Protein AF-A0AAV0BP85-F1 (afdb_monomer)

Secondary structure (DSSP, 8-state):
-HHHHHHHHHHHHHHHHHHH---HHHHHTTTT-TTSPPP-HHHHHHHHHHHHHHHHHHHHHHTS---TTHHHHHHHHHHHHHHHHHHHHHHHHHHHHHHHHHHHHHHHHHHHHHHHSPTTSHHHHHHHHHHHHHHHHHHHHHHHGGGTTSHHHHHHHHHHHHHHHHHHHHHHHHHHTTS---------------------------TTSSGGGSTTS--PPPP--------------------------

Organism: Phakopsora pachyrhizi (NCBI:txid170000)

Structure (mmCIF, N/CA/C/O backbone):
data_AF-A0AAV0BP85-F1
#
_entry.id   AF-A0AAV0BP85-F1
#
loop_
_atom_site.group_PDB
_atom_site.id
_atom_site.type_symbol
_atom_site.label_atom_id
_atom_site.label_alt_id
_atom_site.label_comp_id
_atom_site.label_asym_id
_atom_site.label_entity_id
_atom_site.label_seq_id
_atom_site.pdbx_PDB_ins_code
_atom_site.Cartn_x
_atom_site.Cartn_y
_atom_site.Cartn_z
_atom_site.occupancy
_atom_site.B_iso_or_equiv
_atom_site.auth_seq_id
_atom_site.auth_comp_id
_atom_site.auth_asym_id
_atom_site.auth_atom_id
_atom_site.pdbx_PDB_model_num
ATOM 1 N N . MET A 1 1 ? 25.002 -2.687 -41.152 1.00 59.78 1 MET A N 1
ATOM 2 C CA . MET A 1 1 ? 23.861 -1.737 -41.057 1.00 59.78 1 MET A CA 1
ATOM 3 C C . MET A 1 1 ? 22.600 -2.306 -40.390 1.00 59.78 1 MET A C 1
ATOM 5 O O . MET A 1 1 ? 22.025 -1.595 -39.577 1.00 59.78 1 MET A O 1
ATOM 9 N N . ARG A 1 2 ? 22.145 -3.54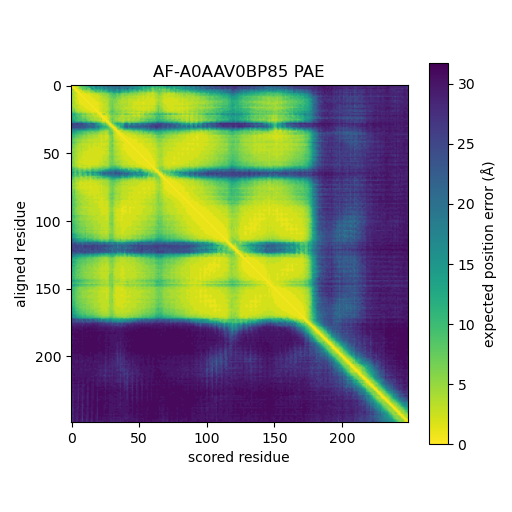2 -40.684 1.00 62.44 2 ARG A N 1
ATOM 10 C CA . ARG A 1 2 ? 20.908 -4.108 -40.086 1.00 62.44 2 ARG A CA 1
ATOM 11 C C . ARG A 1 2 ? 20.978 -4.296 -38.556 1.00 62.44 2 ARG A C 1
ATOM 13 O O . ARG A 1 2 ? 20.046 -3.881 -37.880 1.00 62.44 2 ARG A O 1
ATOM 20 N N . LEU A 1 3 ? 22.107 -4.782 -38.027 1.00 61.34 3 LEU A N 1
ATOM 21 C CA . LEU A 1 3 ? 22.351 -4.987 -36.582 1.00 61.34 3 LEU A CA 1
ATOM 22 C C . LEU A 1 3 ? 22.264 -3.696 -35.739 1.00 61.34 3 LEU A C 1
ATOM 24 O O . LEU A 1 3 ? 21.665 -3.682 -34.668 1.00 61.34 3 LEU A O 1
ATOM 28 N N . ARG A 1 4 ? 22.767 -2.568 -36.262 1.00 68.44 4 ARG A N 1
ATOM 29 C CA . ARG A 1 4 ? 22.680 -1.259 -35.584 1.00 68.44 4 ARG A CA 1
ATOM 30 C C . ARG A 1 4 ? 21.241 -0.735 -35.498 1.00 68.44 4 ARG A C 1
ATOM 32 O O . ARG A 1 4 ? 20.854 -0.165 -34.487 1.00 68.44 4 ARG A O 1
ATOM 39 N N . LYS A 1 5 ? 20.428 -0.970 -36.538 1.00 75.50 5 LYS A N 1
ATOM 40 C CA . LYS A 1 5 ? 19.006 -0.582 -36.552 1.00 75.50 5 LYS A CA 1
ATOM 41 C C . LYS A 1 5 ? 18.171 -1.425 -35.587 1.00 75.50 5 LYS A C 1
ATOM 43 O O . LYS A 1 5 ? 17.236 -0.902 -34.993 1.00 75.50 5 LYS A O 1
ATOM 48 N N . THR A 1 6 ? 18.480 -2.713 -35.437 1.00 82.75 6 THR A N 1
ATOM 49 C CA . THR A 1 6 ? 17.791 -3.584 -34.472 1.00 82.75 6 THR A CA 1
ATOM 50 C C . THR A 1 6 ? 18.171 -3.255 -33.032 1.00 82.75 6 THR A C 1
ATOM 52 O O . THR A 1 6 ? 17.291 -3.250 -32.180 1.00 82.75 6 THR A O 1
ATOM 55 N N . HIS A 1 7 ? 19.437 -2.914 -32.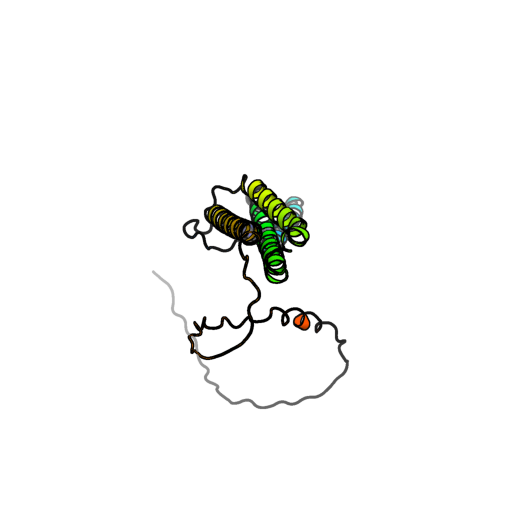772 1.00 83.56 7 HIS A N 1
ATOM 56 C CA . HIS A 1 7 ? 19.901 -2.496 -31.447 1.00 83.56 7 HIS A CA 1
ATOM 57 C C . HIS A 1 7 ? 19.222 -1.194 -30.988 1.00 83.56 7 HIS A C 1
ATOM 59 O O . HIS A 1 7 ? 18.538 -1.188 -29.970 1.00 83.56 7 HIS A O 1
ATOM 65 N N . LEU A 1 8 ? 19.277 -0.129 -31.799 1.00 84.38 8 LEU A N 1
ATOM 66 C CA . LEU A 1 8 ? 18.643 1.154 -31.463 1.00 84.38 8 LEU A CA 1
ATOM 67 C C . LEU A 1 8 ? 17.124 1.031 -31.241 1.00 84.38 8 LEU A C 1
ATOM 69 O O . LEU A 1 8 ? 16.576 1.653 -30.336 1.00 84.38 8 LEU A O 1
ATOM 73 N N . LYS A 1 9 ? 16.431 0.195 -32.028 1.00 88.50 9 LYS A N 1
ATOM 74 C CA . LYS A 1 9 ? 14.997 -0.078 -31.823 1.00 88.50 9 LYS A CA 1
ATOM 75 C C . LYS A 1 9 ? 14.701 -0.713 -30.464 1.00 88.50 9 LYS A C 1
ATOM 77 O O . LYS A 1 9 ? 13.678 -0.391 -29.870 1.00 88.50 9 LYS A O 1
ATOM 82 N N . ARG A 1 10 ? 15.565 -1.613 -29.987 1.00 89.06 10 ARG A N 1
ATOM 83 C CA . ARG A 1 10 ? 15.419 -2.227 -28.660 1.00 89.06 10 ARG A CA 1
ATOM 84 C C . ARG A 1 10 ? 15.655 -1.206 -27.550 1.00 89.06 10 ARG A C 1
ATOM 86 O O . ARG A 1 10 ? 14.824 -1.116 -26.658 1.00 89.06 10 ARG A O 1
ATOM 93 N N . VAL A 1 11 ? 16.697 -0.379 -27.667 1.00 88.31 11 VAL A N 1
ATOM 94 C CA . VAL A 1 11 ? 16.969 0.716 -26.715 1.00 88.31 11 VAL A CA 1
ATOM 95 C C . VAL A 1 11 ? 15.767 1.660 -26.603 1.00 88.31 11 VAL A C 1
ATOM 97 O O . VAL A 1 11 ? 15.287 1.920 -25.505 1.00 88.31 11 VAL A O 1
ATOM 100 N N . LEU A 1 12 ? 15.210 2.106 -27.735 1.00 90.19 12 LEU A N 1
ATOM 101 C CA . LEU A 1 12 ? 14.027 2.976 -27.746 1.00 90.19 12 LEU A CA 1
ATOM 102 C C . LEU A 1 12 ? 12.785 2.306 -27.142 1.00 90.19 12 LEU A C 1
ATOM 104 O O . LEU A 1 12 ? 11.985 2.976 -26.494 1.00 90.19 12 LEU A O 1
ATOM 108 N N . ARG A 1 13 ? 12.620 0.990 -27.328 1.00 92.44 13 ARG A N 1
ATOM 109 C CA . ARG A 1 13 ? 11.529 0.232 -26.702 1.00 92.44 13 ARG A CA 1
ATOM 110 C C . ARG A 1 13 ? 11.663 0.222 -25.181 1.00 92.44 13 ARG A C 1
ATOM 112 O O . ARG A 1 13 ? 10.689 0.531 -24.506 1.00 92.44 13 ARG A O 1
ATOM 119 N N . VAL A 1 14 ? 12.846 -0.109 -24.664 1.00 91.38 14 VAL A N 1
ATOM 120 C CA . VAL A 1 14 ? 13.126 -0.125 -23.219 1.00 91.38 14 VAL A CA 1
ATOM 121 C C . VAL A 1 14 ? 12.900 1.258 -22.615 1.00 91.38 14 VAL A C 1
ATOM 123 O O . VAL A 1 14 ? 12.228 1.379 -21.595 1.00 91.38 14 VAL A O 1
ATOM 126 N N . PHE A 1 15 ? 13.392 2.304 -23.281 1.00 90.31 15 PHE A N 1
ATOM 127 C CA . PHE A 1 15 ? 13.173 3.689 -22.871 1.00 90.31 15 PHE A CA 1
ATOM 128 C C . PHE A 1 15 ? 11.679 4.042 -22.810 1.00 90.31 15 PHE A C 1
ATOM 130 O O . PHE A 1 15 ? 11.218 4.603 -21.818 1.00 90.31 15 PHE A O 1
ATOM 137 N N . GLY A 1 16 ? 10.907 3.662 -23.835 1.00 89.75 16 GLY A N 1
ATOM 138 C CA . GLY A 1 16 ? 9.452 3.827 -23.849 1.00 89.75 16 GLY A CA 1
ATOM 139 C C . GLY A 1 16 ? 8.777 3.116 -22.675 1.00 89.75 16 GLY A C 1
ATOM 140 O O . GLY A 1 16 ? 8.076 3.751 -21.898 1.00 89.75 16 GLY A O 1
ATOM 141 N N . GLN A 1 17 ? 9.081 1.833 -22.467 1.00 90.62 17 GLN A N 1
ATOM 142 C CA . GLN A 1 17 ? 8.517 1.039 -21.368 1.00 90.62 17 GLN A CA 1
ATOM 143 C C . GLN A 1 17 ? 8.852 1.610 -19.982 1.00 90.62 17 GLN A C 1
ATOM 145 O O . GLN A 1 17 ? 8.020 1.572 -19.079 1.00 90.62 17 GLN A O 1
ATOM 150 N N . LEU A 1 18 ? 10.055 2.158 -19.798 1.00 90.50 18 LEU A N 1
ATOM 151 C CA . LEU A 1 18 ? 10.474 2.783 -18.543 1.00 90.50 18 LEU A CA 1
ATOM 152 C C . LEU A 1 18 ? 9.750 4.112 -18.268 1.00 90.50 18 LEU A C 1
ATOM 154 O O . LEU A 1 18 ? 9.522 4.475 -17.107 1.00 90.50 18 LEU A O 1
ATOM 158 N N . ASN A 1 19 ? 9.406 4.848 -19.324 1.00 86.81 19 ASN A N 1
ATOM 159 C CA . ASN A 1 19 ? 8.614 6.071 -19.233 1.00 86.81 19 ASN A CA 1
ATOM 160 C C . ASN A 1 19 ? 7.129 5.778 -19.010 1.00 86.81 19 ASN A C 1
ATOM 162 O O . ASN A 1 19 ? 6.500 6.480 -18.225 1.00 86.81 19 ASN A O 1
ATOM 166 N N . ASP A 1 20 ? 6.610 4.709 -19.614 1.00 87.69 20 ASP A N 1
ATOM 167 C CA . ASP A 1 20 ? 5.234 4.245 -19.416 1.00 87.69 20 ASP A CA 1
ATOM 168 C C . ASP A 1 20 ? 5.013 3.639 -18.019 1.00 87.69 20 ASP A C 1
ATOM 170 O O . ASP A 1 20 ? 3.882 3.585 -17.529 1.00 87.69 20 ASP A O 1
ATOM 174 N N . LEU A 1 21 ? 6.085 3.197 -17.345 1.00 87.25 21 LEU A N 1
ATOM 175 C CA . LEU A 1 21 ? 6.039 2.736 -15.959 1.00 87.25 21 LEU A CA 1
ATOM 176 C C . LEU A 1 21 ? 5.909 3.926 -14.990 1.00 87.25 21 LEU A C 1
ATOM 178 O O . LEU A 1 21 ? 6.843 4.299 -14.271 1.00 87.25 21 LEU A O 1
ATOM 182 N N . ASP A 1 22 ? 4.719 4.519 -14.969 1.00 81.88 22 ASP A N 1
ATOM 183 C CA . ASP A 1 22 ? 4.380 5.676 -14.146 1.00 81.88 22 ASP A CA 1
ATOM 184 C C . ASP A 1 22 ? 4.023 5.275 -12.704 1.00 81.88 22 ASP A C 1
ATOM 186 O O . ASP A 1 22 ? 2.881 5.375 -12.249 1.00 81.88 22 ASP A O 1
ATOM 190 N N . LEU A 1 23 ? 5.030 4.803 -11.963 1.00 85.38 23 LEU A N 1
ATOM 191 C CA . LEU A 1 23 ? 4.895 4.457 -10.540 1.00 85.38 23 LEU A CA 1
ATOM 192 C C . LEU A 1 23 ? 4.564 5.675 -9.679 1.00 85.38 23 LEU A C 1
ATOM 194 O O . LEU A 1 23 ? 3.897 5.549 -8.651 1.00 85.38 23 LEU A O 1
ATOM 198 N N . ARG A 1 24 ? 5.028 6.856 -10.103 1.00 83.06 24 ARG A N 1
ATOM 199 C CA . ARG A 1 24 ? 4.754 8.105 -9.398 1.00 83.06 24 ARG A CA 1
ATOM 200 C C . ARG A 1 24 ? 3.277 8.409 -9.420 1.00 83.06 24 ARG A C 1
ATOM 202 O O . ARG A 1 24 ? 2.768 8.760 -8.373 1.00 83.06 24 ARG A O 1
ATOM 209 N N . SER A 1 25 ? 2.556 8.150 -10.509 1.00 79.94 25 SER A N 1
ATOM 210 C CA . SER A 1 25 ? 1.099 8.312 -10.507 1.00 79.94 25 SER A CA 1
ATOM 211 C C . SER A 1 25 ? 0.383 7.513 -9.419 1.00 79.94 25 SER A C 1
ATOM 213 O O . SER A 1 25 ? -0.693 7.906 -9.004 1.00 79.94 25 SER A O 1
ATOM 215 N N . TRP A 1 26 ? 0.919 6.405 -8.907 1.00 78.38 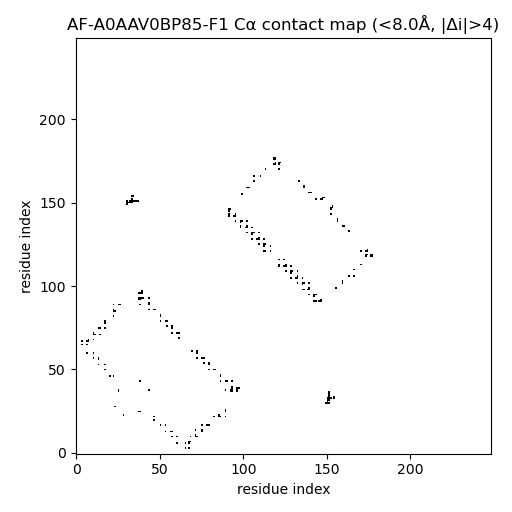26 TRP A N 1
ATOM 216 C CA . TRP A 1 26 ? 0.245 5.657 -7.834 1.00 78.38 26 TRP A CA 1
ATOM 217 C C . TRP A 1 26 ? 0.436 6.299 -6.453 1.00 78.38 26 TRP A C 1
ATOM 219 O O . TRP A 1 26 ? -0.412 6.153 -5.566 1.00 78.38 26 TRP A O 1
ATOM 229 N N . ILE A 1 27 ? 1.520 7.059 -6.304 1.00 81.31 27 ILE A N 1
ATOM 230 C CA . ILE A 1 27 ? 1.858 7.843 -5.115 1.00 81.31 27 ILE A CA 1
ATOM 231 C C . ILE A 1 27 ? 1.223 9.241 -5.211 1.00 81.31 27 ILE A C 1
ATOM 233 O O . ILE A 1 27 ? 0.552 9.672 -4.282 1.00 81.31 27 ILE A O 1
ATOM 237 N N . ASP A 1 28 ? 1.359 9.887 -6.367 1.00 74.62 28 ASP A N 1
ATOM 238 C CA . ASP A 1 28 ? 1.060 11.294 -6.634 1.00 74.62 28 ASP A CA 1
ATOM 239 C C . ASP A 1 28 ? -0.288 11.537 -7.326 1.00 74.62 28 ASP A C 1
ATOM 241 O O . ASP A 1 28 ? -0.634 12.708 -7.488 1.00 74.62 28 ASP A O 1
ATOM 245 N N . LYS A 1 29 ? -1.054 10.509 -7.760 1.00 57.94 29 LYS A N 1
ATOM 246 C CA . LYS A 1 29 ? -2.365 10.724 -8.419 1.00 57.94 29 LYS A CA 1
ATOM 247 C C . LYS A 1 29 ? -3.237 11.580 -7.526 1.00 57.94 29 LYS A C 1
ATOM 249 O O . LYS A 1 29 ? -3.807 11.085 -6.557 1.00 57.94 29 LYS A O 1
ATOM 254 N N . ASP A 1 30 ? -3.321 12.851 -7.894 1.00 51.19 30 ASP A N 1
ATOM 255 C CA . ASP A 1 30 ? -4.224 13.851 -7.369 1.00 51.19 30 ASP A CA 1
ATOM 256 C C . ASP A 1 30 ? -4.581 13.608 -5.901 1.00 51.19 30 ASP A C 1
ATOM 258 O O . ASP A 1 30 ? -5.714 13.255 -5.555 1.00 51.19 30 ASP A O 1
ATOM 262 N N . SER A 1 31 ? -3.625 13.913 -5.023 1.00 51.56 31 SER A N 1
ATOM 263 C CA . SER A 1 31 ? -3.793 14.154 -3.580 1.00 51.56 31 SER A CA 1
ATOM 264 C C . SER A 1 31 ? -4.926 15.145 -3.221 1.00 51.56 31 SER A C 1
ATOM 266 O O . SER A 1 31 ? -5.094 15.542 -2.073 1.00 51.56 31 SER A O 1
ATOM 268 N N . LYS A 1 32 ? -5.764 15.537 -4.181 1.00 53.66 32 LYS A N 1
ATOM 269 C CA . LYS A 1 32 ? -6.994 16.300 -4.005 1.00 53.66 32 LYS A CA 1
ATOM 270 C C . LYS A 1 32 ? -8.140 15.468 -3.435 1.00 53.66 32 LYS A C 1
ATOM 272 O O . LYS A 1 32 ? -9.072 16.055 -2.896 1.00 53.66 32 LYS A O 1
ATOM 277 N N . THR A 1 33 ? -8.112 14.134 -3.537 1.00 72.00 33 THR A N 1
ATOM 278 C CA . THR A 1 33 ? -9.210 13.303 -3.015 1.00 72.00 33 THR A CA 1
ATOM 279 C C . THR A 1 33 ? -8.715 12.235 -2.044 1.00 72.00 33 THR A C 1
ATOM 281 O O . THR A 1 33 ? -8.030 11.280 -2.398 1.00 72.00 33 THR A O 1
ATOM 284 N N . GLN A 1 34 ? -9.121 12.380 -0.783 1.00 83.81 34 GLN A N 1
ATOM 285 C CA . GLN A 1 34 ? -8.801 11.463 0.318 1.00 83.81 34 GLN A CA 1
ATOM 286 C C . GLN A 1 34 ? -9.338 10.025 0.129 1.00 83.81 34 GLN A C 1
ATOM 288 O O . GLN A 1 34 ? -9.001 9.138 0.906 1.00 83.81 34 GLN A O 1
ATOM 293 N N . HIS A 1 35 ? -10.181 9.797 -0.885 1.00 82.81 35 HIS A N 1
ATOM 294 C CA . HIS A 1 35 ? -10.863 8.526 -1.159 1.00 82.81 35 HIS A CA 1
ATOM 295 C C . HIS A 1 35 ? -10.279 7.749 -2.345 1.00 82.81 35 HIS A C 1
ATOM 297 O O . HIS A 1 35 ? -10.800 6.689 -2.690 1.00 82.81 35 HIS A O 1
ATOM 303 N N . SER A 1 36 ? -9.225 8.259 -2.984 1.00 85.00 36 SER A N 1
ATOM 304 C CA . SER A 1 36 ? -8.537 7.520 -4.042 1.00 85.00 36 SER A CA 1
ATOM 305 C C . SER A 1 36 ? -7.982 6.191 -3.514 1.00 85.00 36 SER A C 1
ATOM 307 O O . SER A 1 36 ? -7.519 6.136 -2.369 1.00 85.00 36 SER A O 1
ATOM 309 N N . PRO A 1 37 ? -8.001 5.119 -4.327 1.00 86.88 37 PRO A N 1
ATOM 310 C CA . PRO A 1 37 ? -7.510 3.819 -3.899 1.00 86.88 37 PRO A CA 1
ATOM 311 C C . PRO A 1 37 ? -6.012 3.873 -3.577 1.00 86.88 37 PRO A C 1
ATOM 313 O O . PRO A 1 37 ? -5.239 4.606 -4.206 1.00 86.88 37 PRO A O 1
ATOM 316 N N . LEU A 1 38 ? -5.612 3.082 -2.583 1.00 90.25 38 LEU A N 1
ATOM 317 C CA . LEU A 1 38 ? -4.210 2.825 -2.277 1.00 90.25 38 LEU A CA 1
ATOM 318 C C . LEU A 1 38 ? -3.664 1.738 -3.218 1.00 90.25 38 LEU A C 1
ATOM 320 O O . LEU A 1 38 ? -4.432 0.885 -3.675 1.00 90.25 38 LEU A O 1
ATOM 324 N N . PRO A 1 39 ? -2.360 1.762 -3.532 1.00 91.19 39 PRO A N 1
ATOM 325 C CA . PRO A 1 39 ? -1.732 0.696 -4.302 1.00 91.19 39 PRO A CA 1
ATOM 326 C C . PRO A 1 39 ? -1.803 -0.639 -3.551 1.00 91.19 39 PRO A C 1
ATOM 328 O O . PRO A 1 39 ? -1.795 -0.675 -2.324 1.00 91.19 39 PRO A O 1
ATOM 331 N N . THR A 1 40 ? -1.850 -1.735 -4.305 1.00 91.44 40 THR A N 1
ATOM 332 C CA . THR A 1 40 ? -1.978 -3.106 -3.783 1.00 91.44 40 THR A CA 1
ATOM 333 C C . THR A 1 40 ? -0.694 -3.918 -3.956 1.00 91.44 40 THR A C 1
ATOM 335 O O . THR A 1 40 ? 0.200 -3.551 -4.721 1.00 91.44 40 THR A O 1
ATOM 338 N N . GLN A 1 41 ? -0.624 -5.098 -3.339 1.00 93.88 41 GLN A N 1
ATOM 339 C CA . GLN A 1 41 ? 0.501 -6.015 -3.536 1.00 93.88 41 GLN A CA 1
ATOM 340 C C . GLN A 1 41 ? 0.683 -6.438 -5.000 1.00 93.88 41 GLN A C 1
ATOM 342 O O . GLN A 1 41 ? 1.810 -6.552 -5.479 1.00 93.88 41 GLN A O 1
ATOM 347 N N . SER A 1 42 ? -0.409 -6.594 -5.757 1.00 92.44 42 SER A N 1
ATOM 348 C CA . SER A 1 42 ? -0.327 -6.878 -7.195 1.00 92.44 42 SER A CA 1
ATOM 349 C C . SER A 1 42 ? 0.342 -5.734 -7.963 1.00 92.44 42 SER A C 1
ATOM 351 O O . SER A 1 42 ? 1.182 -5.981 -8.829 1.00 92.44 42 SER A O 1
ATOM 353 N N . ASN A 1 43 ? 0.029 -4.484 -7.605 1.00 90.00 43 ASN A N 1
ATOM 354 C CA . ASN A 1 43 ? 0.671 -3.303 -8.176 1.00 90.00 43 ASN A CA 1
ATOM 355 C C . ASN A 1 43 ? 2.194 -3.342 -7.957 1.00 90.00 43 ASN A C 1
ATOM 357 O O . ASN A 1 43 ? 2.956 -3.182 -8.911 1.00 90.00 43 ASN A O 1
ATOM 361 N N . LEU A 1 44 ? 2.632 -3.618 -6.725 1.00 94.19 44 LEU A N 1
ATOM 362 C CA . LEU A 1 44 ? 4.049 -3.702 -6.366 1.00 94.19 44 LEU A CA 1
ATOM 363 C C . LEU A 1 44 ? 4.779 -4.843 -7.088 1.00 94.19 44 LEU A C 1
ATOM 365 O O . LEU A 1 44 ? 5.849 -4.622 -7.654 1.00 94.19 44 LEU A O 1
ATOM 369 N N . VAL A 1 45 ? 4.199 -6.046 -7.108 1.00 94.81 45 VAL A N 1
ATOM 370 C CA . VAL A 1 45 ? 4.790 -7.218 -7.776 1.00 94.81 45 VAL A CA 1
ATOM 371 C C . VAL A 1 45 ? 4.972 -6.962 -9.272 1.00 94.81 45 VAL A C 1
ATOM 373 O O . VAL A 1 45 ? 6.050 -7.215 -9.810 1.00 94.81 45 VAL A O 1
ATOM 376 N N . ASN A 1 46 ? 3.959 -6.396 -9.934 1.00 92.31 46 ASN A N 1
ATOM 377 C CA . ASN A 1 46 ? 4.037 -6.062 -11.356 1.00 92.31 46 ASN A CA 1
ATOM 378 C C . ASN A 1 46 ? 5.131 -5.019 -11.635 1.00 92.31 46 ASN A C 1
ATOM 380 O O . ASN A 1 46 ? 5.887 -5.163 -12.599 1.00 92.31 46 ASN A O 1
ATOM 384 N N . ALA A 1 47 ? 5.253 -3.997 -10.781 1.00 92.88 47 ALA A N 1
ATOM 385 C CA . ALA A 1 47 ? 6.295 -2.980 -10.899 1.00 92.88 47 ALA A CA 1
ATOM 386 C C . ALA A 1 47 ? 7.703 -3.579 -10.750 1.00 92.88 47 ALA A C 1
ATOM 388 O O . ALA A 1 47 ? 8.568 -3.326 -11.587 1.00 92.88 47 ALA A O 1
ATOM 389 N N . ILE A 1 48 ? 7.923 -4.413 -9.727 1.00 95.12 48 ILE A N 1
ATOM 390 C CA . ILE A 1 48 ? 9.211 -5.082 -9.490 1.00 95.12 48 ILE A CA 1
ATOM 391 C C . ILE A 1 48 ? 9.570 -5.996 -10.663 1.00 95.12 48 ILE A C 1
ATOM 393 O O . ILE A 1 48 ? 10.685 -5.909 -11.173 1.00 95.12 48 ILE A O 1
ATOM 397 N N . SER A 1 49 ? 8.630 -6.830 -11.120 1.00 94.50 49 SER A N 1
ATOM 398 C CA . SER A 1 49 ? 8.859 -7.731 -12.255 1.00 94.50 49 SER A CA 1
ATOM 399 C C . SER A 1 49 ? 9.258 -6.951 -13.503 1.00 94.50 49 SER A C 1
ATOM 401 O O . SER A 1 49 ? 10.266 -7.267 -14.127 1.00 94.50 49 SER A O 1
ATOM 403 N N . THR A 1 50 ? 8.519 -5.886 -13.821 1.00 94.00 50 THR A N 1
ATOM 404 C CA . THR A 1 50 ? 8.798 -5.051 -14.996 1.00 94.00 50 THR A CA 1
ATOM 405 C C . THR A 1 50 ? 10.180 -4.404 -14.901 1.00 94.00 50 THR A C 1
ATOM 407 O O . THR A 1 50 ? 10.926 -4.398 -15.875 1.00 94.00 50 THR A O 1
ATOM 410 N N . LEU A 1 51 ? 10.569 -3.890 -13.730 1.00 94.75 51 LEU A N 1
ATOM 411 C CA . LEU A 1 51 ? 11.895 -3.294 -13.546 1.00 94.75 51 LEU A CA 1
ATOM 412 C C . LEU A 1 51 ? 13.028 -4.317 -13.660 1.00 94.75 51 LEU A C 1
ATOM 414 O O . LEU A 1 51 ? 14.075 -3.989 -14.215 1.00 94.75 51 LEU A O 1
ATOM 418 N N . GLU A 1 52 ? 12.847 -5.539 -13.160 1.00 95.25 52 GLU A N 1
ATOM 419 C CA . GLU A 1 52 ? 13.848 -6.598 -13.325 1.00 95.25 52 GLU A CA 1
ATOM 420 C C . GLU A 1 52 ? 13.932 -7.091 -14.776 1.00 95.25 52 GLU A C 1
ATOM 422 O O . GLU A 1 52 ? 15.033 -7.341 -15.269 1.00 95.25 52 GLU A O 1
ATOM 427 N N . ASP A 1 53 ? 12.812 -7.147 -15.500 1.00 94.50 53 ASP A N 1
ATOM 428 C CA . ASP A 1 53 ? 12.796 -7.428 -16.940 1.00 94.50 53 ASP A CA 1
ATOM 429 C C . ASP A 1 53 ? 13.566 -6.362 -17.728 1.00 94.50 53 ASP A C 1
ATOM 431 O O . ASP A 1 53 ? 14.456 -6.694 -18.514 1.00 94.50 53 ASP A O 1
ATOM 435 N N . LEU A 1 54 ? 13.299 -5.081 -17.458 1.00 93.94 54 LEU A N 1
ATOM 436 C CA . LEU A 1 54 ? 14.000 -3.965 -18.098 1.00 93.94 54 LEU A CA 1
ATOM 437 C C . LEU A 1 54 ? 15.487 -3.932 -17.725 1.00 93.94 54 LEU A C 1
ATOM 439 O O . LEU A 1 54 ? 16.322 -3.648 -18.580 1.00 93.94 54 LEU A O 1
ATOM 443 N N . LYS A 1 55 ? 15.846 -4.266 -16.479 1.00 94.56 55 LYS A N 1
ATOM 444 C CA . LYS A 1 55 ? 17.248 -4.369 -16.043 1.00 94.56 55 LYS A CA 1
ATOM 445 C C . LYS A 1 55 ? 17.992 -5.449 -16.821 1.00 94.56 55 LYS A C 1
ATOM 447 O O . LYS A 1 55 ? 19.114 -5.214 -17.262 1.00 94.56 55 LYS A O 1
ATOM 452 N N . ARG A 1 56 ? 17.381 -6.630 -16.978 1.00 93.69 56 ARG A N 1
ATOM 453 C CA . ARG A 1 56 ? 17.957 -7.724 -17.772 1.00 93.69 56 ARG A CA 1
ATOM 454 C C . ARG A 1 56 ? 18.153 -7.291 -19.217 1.00 93.69 56 ARG A C 1
ATOM 456 O O . ARG A 1 56 ? 19.239 -7.471 -19.752 1.00 93.69 56 ARG A O 1
ATOM 463 N N . GLU A 1 57 ? 17.152 -6.641 -19.807 1.00 91.38 57 GLU A N 1
ATOM 464 C CA . GLU A 1 57 ? 17.285 -6.149 -21.174 1.00 91.38 57 GLU A CA 1
ATOM 465 C C . GLU A 1 57 ? 18.367 -5.061 -21.314 1.00 91.38 57 GLU A C 1
ATOM 467 O O . GLU A 1 57 ? 19.095 -5.057 -22.304 1.00 91.38 57 GLU A O 1
ATOM 472 N N . LEU A 1 58 ? 18.521 -4.167 -20.332 1.00 91.12 58 LEU A N 1
ATOM 473 C CA . LEU A 1 58 ? 19.587 -3.159 -20.338 1.00 91.12 58 LEU A CA 1
ATOM 474 C C . LEU A 1 58 ? 20.983 -3.761 -20.192 1.00 91.12 58 LEU A C 1
ATOM 476 O O . LEU A 1 58 ? 21.899 -3.273 -20.849 1.00 91.12 58 LEU A O 1
ATOM 480 N N . ASN A 1 59 ? 21.149 -4.813 -19.386 1.00 90.75 59 ASN A N 1
ATOM 481 C CA . ASN A 1 59 ? 22.409 -5.558 -19.314 1.00 90.75 59 ASN A CA 1
ATOM 482 C C . ASN A 1 59 ? 22.756 -6.165 -20.681 1.00 90.75 59 ASN A C 1
ATOM 484 O O . ASN A 1 59 ? 23.833 -5.901 -21.208 1.00 90.75 59 ASN A O 1
ATOM 488 N N . ASP A 1 60 ? 21.807 -6.869 -21.309 1.00 89.31 60 ASP A N 1
ATOM 489 C CA . ASP A 1 60 ? 22.001 -7.472 -22.636 1.00 89.31 60 ASP A CA 1
ATOM 490 C C . ASP A 1 60 ? 22.351 -6.431 -23.716 1.00 89.31 60 ASP A C 1
ATOM 492 O O . ASP A 1 60 ? 23.047 -6.730 -24.689 1.00 89.31 60 ASP A O 1
ATOM 496 N N . LEU A 1 61 ? 21.817 -5.211 -23.592 1.00 86.12 61 LEU A N 1
ATOM 497 C CA . LEU A 1 61 ? 22.117 -4.102 -24.498 1.00 86.12 61 LEU A CA 1
ATOM 498 C C . LEU A 1 61 ? 23.486 -3.475 -24.195 1.00 86.12 61 LEU A C 1
ATOM 500 O O . LEU A 1 61 ? 24.204 -3.143 -25.137 1.00 86.12 61 LEU A O 1
ATOM 504 N N . GLY A 1 62 ? 23.856 -3.342 -22.920 1.00 81.69 62 GLY A N 1
ATOM 505 C CA . GLY A 1 62 ? 25.140 -2.791 -22.480 1.00 81.69 62 GLY A CA 1
ATOM 506 C C . GLY A 1 62 ? 26.340 -3.678 -22.817 1.00 81.69 62 GLY A C 1
ATOM 507 O O . GLY A 1 62 ? 27.398 -3.156 -23.151 1.00 81.69 62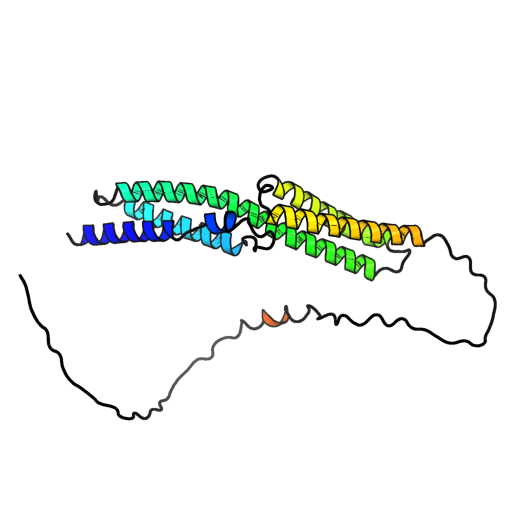 GLY A O 1
ATOM 508 N N . ASP A 1 63 ? 26.154 -4.999 -22.824 1.00 79.50 63 ASP A N 1
ATOM 509 C CA . ASP A 1 63 ? 27.192 -5.976 -23.190 1.00 79.50 63 ASP A CA 1
ATOM 510 C C . ASP A 1 63 ? 27.437 -6.058 -24.710 1.00 79.50 63 ASP A C 1
ATOM 512 O O . ASP A 1 63 ? 28.325 -6.775 -25.178 1.00 79.50 63 ASP A O 1
ATOM 516 N N . SER A 1 64 ? 26.649 -5.339 -25.517 1.00 72.00 64 SER A N 1
ATOM 517 C CA . SER A 1 64 ? 26.815 -5.319 -26.968 1.00 72.00 64 SER A CA 1
ATOM 518 C C . SER A 1 64 ? 27.748 -4.190 -27.418 1.00 72.00 64 SER A C 1
ATOM 520 O O . SER A 1 64 ? 27.598 -3.041 -27.023 1.00 72.00 64 SER A O 1
ATOM 522 N N . ASP A 1 65 ? 28.694 -4.514 -28.306 1.00 63.84 65 ASP A N 1
ATOM 523 C CA . ASP A 1 65 ? 29.807 -3.659 -28.766 1.00 63.84 65 ASP A CA 1
ATOM 524 C C . ASP A 1 65 ? 29.367 -2.499 -29.703 1.00 63.84 65 ASP A C 1
ATOM 526 O O . ASP A 1 65 ? 29.974 -2.201 -30.736 1.00 63.84 65 ASP A O 1
ATOM 530 N N . HIS A 1 66 ? 28.193 -1.911 -29.463 1.00 67.19 66 HIS A N 1
ATOM 531 C CA . HIS A 1 66 ? 27.522 -0.973 -30.361 1.00 67.19 66 HIS A CA 1
ATOM 532 C C . HIS A 1 6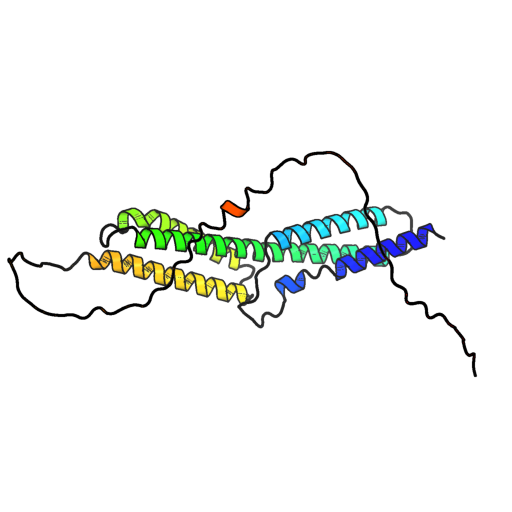6 ? 27.455 0.425 -29.743 1.00 67.19 66 HIS A C 1
ATOM 534 O O . HIS A 1 66 ? 26.634 0.705 -28.884 1.00 67.19 66 HIS A O 1
ATOM 540 N N . SER A 1 67 ? 28.250 1.359 -30.273 1.00 66.69 67 SER A N 1
ATOM 541 C CA . SER A 1 67 ? 28.285 2.756 -29.804 1.00 66.69 67 SER A CA 1
ATOM 542 C C . SER A 1 67 ? 26.993 3.557 -30.037 1.00 66.69 67 SER A C 1
ATOM 544 O O . SER A 1 67 ? 26.841 4.660 -29.516 1.00 66.69 67 SER A O 1
ATOM 546 N N . ALA A 1 68 ? 26.055 3.039 -30.835 1.00 70.38 68 ALA A N 1
ATOM 547 C CA . ALA A 1 68 ? 24.811 3.729 -31.156 1.00 70.38 68 ALA A CA 1
ATOM 548 C C . ALA A 1 68 ? 23.780 3.542 -30.034 1.00 70.38 68 ALA A C 1
ATOM 550 O O . ALA A 1 68 ? 23.218 2.460 -29.903 1.00 70.38 68 ALA A O 1
ATOM 551 N N . GLY A 1 69 ? 23.477 4.616 -29.299 1.00 75.56 69 GLY A N 1
ATOM 552 C CA . GLY A 1 69 ? 22.462 4.608 -28.238 1.00 75.56 69 GLY A CA 1
ATOM 553 C C . GLY A 1 69 ? 23.014 4.480 -26.817 1.00 75.56 69 GLY A C 1
ATOM 554 O O . GLY A 1 69 ? 22.221 4.322 -25.898 1.00 75.56 69 GLY A O 1
ATOM 555 N N . MET A 1 70 ? 24.332 4.593 -26.617 1.00 82.81 70 MET A N 1
ATOM 556 C CA . MET A 1 70 ? 24.950 4.525 -25.282 1.00 82.81 70 MET A CA 1
ATOM 557 C C . MET A 1 70 ? 24.447 5.611 -24.320 1.00 82.81 70 MET A C 1
ATOM 559 O O . MET A 1 70 ? 24.258 5.334 -23.141 1.00 82.81 70 MET A O 1
ATOM 563 N N . GLU A 1 71 ? 24.176 6.820 -24.819 1.00 86.06 71 GLU A N 1
ATOM 564 C CA . GLU A 1 71 ? 23.575 7.904 -24.028 1.00 86.06 71 GLU A CA 1
ATOM 565 C C . GLU A 1 71 ? 22.164 7.529 -23.548 1.00 86.06 71 GLU A C 1
ATOM 567 O O . GLU A 1 71 ? 21.884 7.578 -22.355 1.00 86.06 71 GLU A O 1
ATOM 572 N N . LEU A 1 72 ? 21.318 7.009 -24.445 1.00 87.56 72 LEU A N 1
ATOM 573 C CA . LEU A 1 72 ? 19.986 6.502 -24.093 1.00 87.56 72 LEU A CA 1
ATOM 574 C C . LEU A 1 72 ? 20.046 5.316 -23.121 1.00 87.56 72 LEU A C 1
ATOM 576 O O . LEU A 1 72 ? 19.190 5.197 -22.250 1.00 87.56 72 LEU A O 1
ATOM 580 N N . ILE A 1 73 ? 21.040 4.432 -23.245 1.00 89.50 73 ILE A N 1
ATOM 581 C CA . ILE A 1 73 ? 21.251 3.334 -22.290 1.00 89.50 73 ILE A CA 1
ATOM 582 C C . ILE A 1 73 ? 21.597 3.898 -20.906 1.00 89.50 73 ILE A C 1
ATOM 584 O O . ILE A 1 73 ? 21.032 3.443 -19.912 1.00 89.50 73 ILE A O 1
ATOM 588 N N . ALA A 1 74 ? 22.468 4.909 -20.825 1.00 89.69 74 ALA A N 1
ATOM 589 C CA . ALA A 1 74 ? 22.789 5.584 -19.568 1.00 89.69 74 ALA A CA 1
ATOM 590 C C . ALA A 1 74 ? 21.558 6.281 -18.956 1.00 89.69 74 ALA A C 1
ATOM 592 O O . ALA A 1 74 ? 21.302 6.140 -17.759 1.00 89.69 74 ALA A O 1
ATOM 593 N N . GLU A 1 75 ? 20.740 6.952 -19.772 1.00 90.75 75 GLU A N 1
ATOM 594 C CA . GLU A 1 75 ? 19.459 7.520 -19.336 1.00 90.75 75 GLU A CA 1
ATOM 595 C C . GLU A 1 75 ? 18.495 6.445 -18.818 1.00 90.75 75 GLU A C 1
ATOM 597 O O . GLU A 1 75 ? 17.861 6.630 -17.777 1.00 90.75 75 GLU A O 1
ATOM 602 N N . CYS A 1 76 ? 18.405 5.298 -19.497 1.00 92.50 76 CYS A N 1
ATOM 603 C CA . CYS A 1 76 ? 17.586 4.174 -19.048 1.00 92.50 76 CYS A CA 1
ATOM 604 C C . CYS A 1 76 ? 18.074 3.625 -17.701 1.00 92.50 76 CYS A C 1
ATOM 606 O O . CYS A 1 76 ? 17.252 3.329 -16.835 1.00 92.50 76 CYS A O 1
ATOM 608 N N . TRP A 1 77 ? 19.390 3.526 -17.489 1.00 93.81 77 TRP A N 1
ATO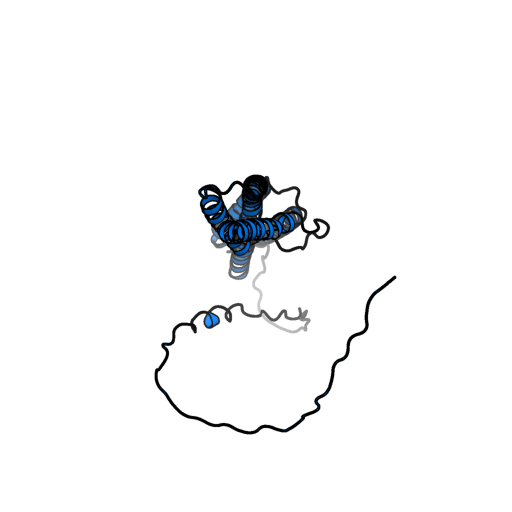M 609 C CA . TRP A 1 77 ? 19.962 3.121 -16.203 1.00 93.81 77 TRP A CA 1
ATOM 610 C C . TRP A 1 77 ? 19.598 4.088 -15.079 1.00 93.81 77 TRP A C 1
ATOM 612 O O . TRP A 1 77 ? 19.134 3.655 -14.020 1.00 93.81 77 TRP A O 1
ATOM 622 N N . GLN A 1 78 ? 19.737 5.393 -15.321 1.00 93.00 78 GLN A N 1
ATOM 623 C CA . GLN A 1 78 ? 19.339 6.412 -14.353 1.00 93.00 78 GLN A CA 1
ATOM 624 C C . GLN A 1 78 ? 17.833 6.352 -14.070 1.00 93.00 78 GLN A C 1
ATOM 626 O O . GLN A 1 78 ? 17.406 6.385 -12.914 1.00 93.00 78 GLN A O 1
ATOM 631 N N . GLY A 1 79 ? 17.015 6.223 -15.115 1.00 91.75 79 GLY A N 1
ATOM 632 C CA . GLY A 1 79 ? 15.572 6.080 -14.984 1.00 91.75 79 GLY A CA 1
ATOM 633 C C . GLY A 1 79 ? 15.199 4.850 -14.156 1.00 91.75 79 GLY A C 1
ATOM 634 O O . GLY A 1 79 ? 14.380 4.966 -13.246 1.00 91.75 79 GLY A O 1
ATOM 635 N N . LEU A 1 80 ? 15.839 3.703 -14.400 1.00 93.12 80 LEU A N 1
ATOM 636 C CA . LEU A 1 80 ? 15.609 2.458 -13.669 1.00 93.12 80 LEU A CA 1
ATOM 637 C C . LEU A 1 80 ? 15.949 2.612 -12.186 1.00 93.12 80 LEU A C 1
ATOM 639 O O . LEU A 1 80 ? 15.161 2.185 -11.340 1.00 93.12 80 LEU A O 1
ATOM 643 N N . SER A 1 81 ? 17.064 3.275 -11.866 1.00 92.38 81 SER A N 1
ATOM 644 C CA . SER A 1 81 ? 17.421 3.610 -10.483 1.00 92.38 81 SER A CA 1
ATOM 645 C C . SER A 1 81 ? 16.335 4.461 -9.819 1.00 92.38 81 SER A C 1
ATOM 647 O O . SER A 1 81 ? 15.809 4.083 -8.775 1.00 92.38 81 SER A O 1
ATOM 649 N N . ASN A 1 82 ? 15.895 5.538 -10.476 1.00 91.12 82 ASN A N 1
ATOM 650 C CA . ASN A 1 82 ? 14.860 6.426 -9.939 1.00 91.12 82 ASN A CA 1
ATOM 651 C C . ASN A 1 82 ? 13.521 5.695 -9.691 1.00 91.12 82 ASN A C 1
ATOM 653 O O . ASN A 1 82 ? 12.815 5.977 -8.718 1.00 91.12 82 ASN A O 1
ATOM 657 N N . ARG A 1 83 ? 13.133 4.755 -10.569 1.00 92.19 83 ARG A N 1
ATOM 658 C CA . ARG A 1 83 ? 11.910 3.951 -10.374 1.00 92.19 83 ARG A CA 1
ATOM 659 C C . ARG A 1 83 ? 12.076 2.931 -9.249 1.00 92.19 83 ARG A C 1
ATOM 661 O O . ARG A 1 83 ? 11.113 2.708 -8.523 1.00 92.19 83 ARG A O 1
ATOM 668 N N . ARG A 1 84 ? 13.266 2.355 -9.051 1.00 92.00 84 ARG A N 1
ATOM 669 C CA . ARG A 1 84 ? 13.538 1.485 -7.894 1.00 92.00 84 ARG A CA 1
ATOM 670 C C . ARG A 1 84 ? 13.370 2.219 -6.569 1.00 92.00 84 ARG A C 1
ATOM 672 O O . ARG A 1 84 ? 12.731 1.679 -5.672 1.00 92.00 84 ARG A O 1
ATOM 679 N N . ASP A 1 85 ? 13.844 3.455 -6.469 1.00 90.06 85 ASP A N 1
ATOM 680 C CA . ASP A 1 85 ? 13.623 4.267 -5.265 1.00 90.06 85 ASP A CA 1
ATOM 681 C C . ASP A 1 85 ? 12.124 4.528 -5.044 1.00 90.06 85 ASP A C 1
ATOM 683 O O . ASP A 1 85 ? 11.610 4.447 -3.928 1.00 90.06 85 ASP A O 1
ATOM 687 N N . THR A 1 86 ? 11.383 4.741 -6.136 1.00 90.56 86 THR A N 1
ATOM 688 C CA . THR A 1 86 ? 9.921 4.899 -6.098 1.00 90.56 86 THR A CA 1
ATOM 689 C C . THR A 1 86 ? 9.215 3.611 -5.642 1.00 90.56 86 THR A C 1
ATOM 691 O O . THR A 1 86 ? 8.226 3.682 -4.916 1.00 90.56 86 THR A O 1
ATOM 694 N N . VAL A 1 87 ? 9.732 2.426 -5.994 1.00 93.25 87 VAL A N 1
ATOM 695 C CA . VAL A 1 87 ? 9.219 1.126 -5.517 1.00 93.25 87 VAL A CA 1
ATOM 696 C C . VAL A 1 87 ? 9.347 0.980 -4.000 1.00 93.25 87 VAL A C 1
ATOM 698 O O . VAL A 1 87 ? 8.447 0.421 -3.376 1.00 93.25 87 VAL A O 1
ATOM 701 N N . VAL A 1 88 ? 10.417 1.497 -3.388 1.00 90.94 88 VAL A N 1
ATOM 702 C CA . VAL A 1 88 ? 10.569 1.475 -1.921 1.00 90.94 88 VAL A CA 1
ATOM 703 C C . VAL A 1 88 ? 9.437 2.257 -1.259 1.00 90.94 88 VAL A C 1
ATOM 705 O O . VAL A 1 88 ? 8.815 1.762 -0.322 1.00 90.94 88 VAL A O 1
ATOM 708 N N . MET A 1 89 ? 9.116 3.440 -1.784 1.00 90.19 89 MET A N 1
ATOM 709 C CA . MET A 1 89 ? 7.986 4.228 -1.294 1.00 90.19 89 MET A CA 1
ATOM 710 C C . MET A 1 89 ? 6.653 3.515 -1.545 1.00 90.19 89 MET A C 1
ATOM 712 O O . MET A 1 89 ? 5.835 3.413 -0.635 1.00 90.19 89 MET A O 1
ATOM 716 N N . LEU A 1 90 ? 6.452 2.968 -2.749 1.00 92.31 90 LEU A N 1
ATOM 717 C CA . LEU A 1 90 ? 5.257 2.203 -3.108 1.00 92.31 90 LEU A CA 1
ATOM 718 C C . LEU A 1 90 ? 5.015 1.036 -2.142 1.00 92.31 90 LEU A C 1
ATOM 720 O O . LEU A 1 90 ? 3.877 0.798 -1.747 1.00 92.31 90 LEU A O 1
ATOM 724 N N . LYS A 1 91 ? 6.081 0.346 -1.725 1.00 94.25 91 LYS A N 1
ATOM 725 C CA . LYS A 1 91 ? 6.006 -0.732 -0.739 1.00 94.25 91 LYS A CA 1
ATOM 726 C C . LYS A 1 91 ? 5.423 -0.249 0.590 1.00 94.25 91 LYS A C 1
ATOM 728 O O . LYS A 1 91 ? 4.515 -0.895 1.093 1.00 94.25 91 LYS A O 1
ATOM 733 N N . SER A 1 92 ? 5.850 0.903 1.110 1.00 93.69 92 SER A N 1
ATOM 734 C CA . SER A 1 92 ? 5.276 1.459 2.346 1.00 93.69 92 SER A CA 1
ATOM 735 C C . SER A 1 92 ? 3.765 1.698 2.238 1.00 93.69 92 SER A C 1
ATOM 737 O O . SER A 1 92 ? 3.028 1.438 3.187 1.00 93.69 92 SER A O 1
ATOM 739 N N . PHE A 1 93 ? 3.283 2.162 1.079 1.00 93.62 93 PHE A N 1
ATOM 740 C CA . PHE A 1 93 ? 1.845 2.323 0.837 1.00 93.62 93 PHE A CA 1
ATOM 741 C C . PHE A 1 93 ? 1.102 0.983 0.797 1.00 93.62 93 PHE A C 1
ATOM 743 O O . PHE A 1 93 ? -0.006 0.888 1.324 1.00 93.62 93 PHE A O 1
ATOM 750 N N . VAL A 1 94 ? 1.702 -0.038 0.183 1.00 94.69 94 VAL A N 1
ATOM 751 C CA . VAL A 1 94 ? 1.125 -1.385 0.123 1.00 94.69 94 VAL A CA 1
ATOM 752 C C . VAL A 1 94 ? 1.074 -2.020 1.508 1.00 94.69 94 VAL A C 1
ATOM 754 O O . VAL A 1 94 ? -0.004 -2.446 1.918 1.00 94.69 94 VAL A O 1
ATOM 757 N N . ASP A 1 95 ? 2.176 -1.995 2.259 1.00 94.88 95 ASP A N 1
ATOM 758 C CA . ASP A 1 95 ? 2.248 -2.516 3.629 1.00 94.88 95 ASP A CA 1
ATOM 759 C C . ASP A 1 95 ? 1.176 -1.847 4.515 1.00 94.88 95 ASP A C 1
ATOM 761 O O . ASP A 1 95 ? 0.469 -2.505 5.280 1.00 94.88 95 ASP A O 1
ATOM 765 N N . PHE A 1 96 ? 0.980 -0.531 4.366 1.00 95.81 96 PHE A N 1
ATOM 766 C CA . PHE A 1 96 ? -0.096 0.190 5.047 1.00 95.81 96 PHE A CA 1
ATOM 767 C C . PHE A 1 96 ? -1.496 -0.253 4.588 1.00 95.81 96 PHE A C 1
ATOM 769 O O . PHE A 1 96 ? -2.390 -0.412 5.420 1.00 95.81 96 PHE A O 1
ATOM 776 N N . SER A 1 97 ? -1.704 -0.472 3.286 1.00 94.81 97 SER A N 1
ATOM 777 C CA . SER A 1 97 ? -2.985 -0.946 2.743 1.00 94.81 97 SER A CA 1
ATOM 778 C C . SER A 1 97 ? -3.380 -2.326 3.280 1.00 94.81 97 SER A C 1
ATOM 780 O O . SER A 1 97 ? -4.545 -2.544 3.610 1.00 94.81 97 SER A O 1
ATOM 782 N N . GLU A 1 98 ? -2.416 -3.233 3.446 1.00 95.62 98 GLU A N 1
ATOM 783 C CA . GLU A 1 98 ? -2.644 -4.560 4.020 1.00 95.62 98 GLU A CA 1
ATOM 784 C C . GLU A 1 98 ? -2.995 -4.466 5.509 1.00 95.62 98 GLU A C 1
ATOM 786 O O . GLU A 1 98 ? -3.927 -5.126 5.973 1.00 95.62 98 GLU A O 1
ATOM 791 N N . LEU A 1 99 ? -2.322 -3.576 6.247 1.00 96.75 99 LEU A N 1
ATOM 792 C CA . LEU A 1 99 ? -2.636 -3.315 7.652 1.00 96.75 99 LEU A CA 1
ATOM 793 C C . LEU A 1 99 ? -4.037 -2.720 7.842 1.00 96.75 99 LEU A C 1
ATOM 795 O O . LEU A 1 99 ? -4.659 -2.998 8.864 1.00 96.75 99 LEU A O 1
ATOM 799 N N . ILE A 1 100 ? -4.564 -1.943 6.884 1.00 97.06 100 ILE A N 1
ATOM 800 C CA . ILE A 1 100 ? -5.961 -1.474 6.938 1.00 97.06 100 ILE A CA 1
ATOM 801 C C . ILE A 1 100 ? -6.910 -2.671 6.930 1.00 97.06 100 ILE A C 1
ATOM 803 O O . ILE A 1 100 ? -7.794 -2.752 7.780 1.00 97.06 100 ILE A O 1
ATOM 807 N N . VAL A 1 101 ? -6.699 -3.612 6.006 1.00 96.31 101 VAL A N 1
ATOM 808 C CA . VAL A 1 101 ? -7.517 -4.827 5.906 1.00 96.31 101 VAL A CA 1
ATOM 809 C C . VAL A 1 101 ? -7.401 -5.657 7.186 1.00 96.31 101 VAL A C 1
ATOM 811 O O . VAL A 1 101 ? -8.413 -6.106 7.721 1.00 96.31 101 VAL A O 1
ATOM 814 N N . GLU A 1 102 ? -6.191 -5.821 7.729 1.00 97.00 102 GLU A N 1
ATOM 815 C CA . GLU A 1 102 ? -5.972 -6.532 8.996 1.00 97.00 102 GLU A CA 1
ATOM 816 C C . GLU A 1 102 ? -6.679 -5.836 10.177 1.00 97.00 102 GLU A C 1
ATOM 818 O O . GLU A 1 102 ? -7.257 -6.507 11.041 1.00 97.00 102 GLU A O 1
ATOM 823 N N . CYS A 1 103 ? -6.675 -4.498 10.206 1.00 97.62 103 CYS A N 1
ATOM 824 C CA . CYS A 1 103 ? -7.396 -3.689 11.188 1.00 97.62 103 CYS A CA 1
ATOM 825 C C . CYS A 1 103 ? -8.906 -3.900 11.081 1.00 97.62 103 CYS A C 1
ATOM 827 O O . CYS A 1 103 ? -9.532 -4.257 12.076 1.00 97.62 103 CYS A O 1
ATOM 829 N N . ASP A 1 104 ? -9.477 -3.730 9.886 1.00 97.31 104 ASP A N 1
ATOM 830 C CA . ASP A 1 104 ? -10.915 -3.879 9.641 1.00 97.31 104 ASP A CA 1
ATOM 831 C C . ASP A 1 104 ? -11.397 -5.297 10.001 1.00 97.31 104 ASP A C 1
ATOM 833 O O . ASP A 1 104 ? -12.431 -5.463 10.653 1.00 97.31 104 ASP A O 1
ATOM 837 N N . LEU A 1 105 ? -10.617 -6.332 9.667 1.00 97.50 105 LEU A N 1
ATOM 838 C CA . LEU A 1 105 ? -10.904 -7.716 10.061 1.00 97.50 105 LEU A CA 1
ATOM 839 C C . LEU A 1 105 ? -10.828 -7.917 11.578 1.00 97.50 105 LEU A C 1
ATOM 841 O O . LEU A 1 105 ? -11.658 -8.620 12.155 1.00 97.50 105 LEU A O 1
ATOM 845 N N . SER A 1 106 ? -9.838 -7.319 12.241 1.00 97.19 106 SER A N 1
ATOM 846 C CA . SER A 1 106 ? -9.689 -7.428 13.696 1.00 97.19 106 SER A CA 1
ATOM 847 C C . SER A 1 106 ? -10.808 -6.696 14.440 1.00 97.19 106 SER A C 1
ATOM 849 O O . SER A 1 106 ? -11.296 -7.204 15.446 1.00 97.19 106 SER A O 1
ATOM 851 N N . PHE A 1 107 ? -11.249 -5.545 13.929 1.00 97.31 107 PHE A N 1
ATOM 852 C CA . PHE A 1 107 ? -12.400 -4.803 14.445 1.00 97.31 107 PHE A CA 1
ATOM 853 C C . PHE A 1 107 ? -13.704 -5.567 14.236 1.00 97.31 107 PHE A C 1
ATOM 855 O O . PHE A 1 107 ? -14.489 -5.674 15.171 1.00 97.31 107 PHE A O 1
ATOM 862 N N . SER A 1 108 ? -13.896 -6.174 13.064 1.00 96.25 108 SER A N 1
ATOM 863 C CA . SER A 1 108 ? -15.071 -7.010 12.789 1.00 96.25 108 SER A CA 1
ATOM 864 C C . SER A 1 108 ? -15.146 -8.198 13.751 1.00 96.25 108 SER A C 1
ATOM 866 O O . SER A 1 108 ? -16.164 -8.402 14.394 1.00 96.25 108 SER A O 1
ATOM 868 N N . ARG A 1 109 ? -14.033 -8.910 13.974 1.00 94.00 109 ARG A N 1
ATOM 869 C CA . ARG A 1 109 ? -13.985 -10.013 14.955 1.00 94.00 109 ARG A CA 1
ATOM 870 C C . ARG A 1 109 ? -14.263 -9.559 16.387 1.00 94.00 109 ARG A C 1
ATOM 872 O O . ARG A 1 109 ? -14.815 -10.318 17.178 1.00 94.00 109 ARG A O 1
ATOM 879 N N . LEU A 1 110 ? -13.824 -8.354 16.744 1.00 93.69 110 LEU A N 1
ATOM 880 C CA . LEU A 1 110 ? -14.114 -7.765 18.047 1.00 93.69 110 LEU A CA 1
ATOM 881 C C . LEU A 1 110 ? -15.610 -7.448 18.184 1.00 93.69 110 LEU A C 1
ATOM 883 O O . LEU A 1 110 ? -16.187 -7.754 19.224 1.00 93.69 110 LEU A O 1
ATOM 887 N N . LEU A 1 111 ? -16.234 -6.902 17.136 1.00 92.88 111 LEU A N 1
ATOM 888 C CA . LEU A 1 111 ? -17.682 -6.687 17.067 1.00 92.88 111 LEU A CA 1
ATOM 889 C C . LEU A 1 111 ? -18.455 -7.996 17.186 1.00 92.88 111 LEU A C 1
ATOM 891 O O . LEU A 1 111 ? -19.326 -8.087 18.040 1.00 92.88 111 LEU A O 1
ATOM 895 N N . ASP A 1 112 ? -18.082 -9.023 16.421 1.00 91.00 112 ASP A N 1
ATOM 896 C CA . ASP A 1 112 ? -18.731 -10.337 16.481 1.00 91.00 112 ASP A CA 1
ATOM 897 C C . ASP A 1 112 ? -18.718 -10.887 17.916 1.00 91.00 112 ASP A C 1
ATOM 899 O O . ASP A 1 112 ? -19.718 -11.392 18.421 1.00 91.00 112 ASP A O 1
ATOM 903 N N . LYS A 1 113 ? -17.592 -10.728 18.625 1.00 89.19 113 LYS A N 1
ATOM 904 C CA . LYS A 1 113 ? -17.466 -11.156 20.026 1.00 89.19 113 LYS A CA 1
ATOM 905 C C . LYS A 1 113 ? -18.285 -10.313 20.989 1.00 89.19 113 LYS A C 1
ATOM 907 O O . LYS A 1 113 ? -18.799 -10.853 21.967 1.00 89.19 113 LYS A O 1
ATOM 912 N N . LEU A 1 114 ? -18.408 -9.013 20.732 1.00 87.06 114 LEU A N 1
ATOM 913 C CA . LEU A 1 114 ? -19.327 -8.169 21.480 1.00 87.06 114 LEU A CA 1
ATOM 914 C C . LEU A 1 114 ? -20.764 -8.643 21.249 1.00 87.06 114 LEU A C 1
ATOM 916 O O . LEU A 1 114 ? -21.470 -8.858 22.222 1.00 87.06 114 LEU A O 1
ATOM 920 N N . ASP A 1 115 ? -21.176 -8.907 20.014 1.00 85.38 115 ASP A N 1
ATOM 921 C CA . ASP A 1 115 ? -22.544 -9.317 19.686 1.00 85.38 115 ASP A CA 1
ATOM 922 C C . ASP A 1 115 ? -22.921 -10.703 20.238 1.00 85.38 115 ASP A C 1
ATOM 924 O O . ASP A 1 115 ? -24.031 -10.882 20.742 1.00 85.38 115 ASP A O 1
ATOM 928 N N . GLU A 1 116 ? -22.004 -11.675 20.199 1.00 84.38 116 GLU A N 1
ATOM 929 C CA . GLU A 1 116 ? -22.227 -13.049 20.681 1.00 84.38 116 GLU A CA 1
ATOM 930 C C . GLU A 1 116 ? -22.429 -13.145 22.199 1.00 84.38 116 GLU A C 1
ATOM 932 O O . GLU A 1 116 ? -23.128 -14.037 22.691 1.00 84.38 116 GLU A O 1
ATOM 937 N N . LEU A 1 117 ? -21.777 -12.271 22.965 1.00 73.00 117 LEU A N 1
ATOM 938 C CA . LEU A 1 117 ? -21.726 -12.403 24.414 1.00 73.00 117 LEU A CA 1
ATOM 939 C C . LEU A 1 117 ? -22.895 -11.646 25.068 1.00 73.00 117 LEU A C 1
ATOM 941 O O . LEU A 1 117 ? -23.132 -10.475 24.758 1.00 73.00 117 LEU A O 1
ATOM 945 N N . PRO A 1 118 ? -23.628 -12.266 26.011 1.00 67.81 118 PRO A N 1
ATOM 946 C CA . PRO A 1 118 ? -24.663 -11.565 26.759 1.00 67.81 118 PRO A CA 1
ATOM 947 C C . PRO A 1 118 ? -24.044 -10.430 27.586 1.00 67.81 118 PRO A C 1
ATOM 949 O O . PRO A 1 118 ? -22.940 -10.565 28.125 1.00 67.81 118 PRO A O 1
ATOM 952 N N . VAL A 1 119 ? -24.766 -9.310 27.679 1.00 64.62 119 VAL A N 1
ATOM 953 C CA . VAL A 1 119 ? -24.390 -8.142 28.493 1.00 64.62 119 VAL A CA 1
ATOM 954 C C . VAL A 1 119 ? -24.079 -8.626 29.919 1.00 64.62 119 VAL A C 1
ATOM 956 O O . VAL A 1 119 ? -24.900 -9.309 30.528 1.00 64.62 119 VAL A O 1
ATOM 959 N N . GLY A 1 120 ? -22.856 -8.374 30.402 1.00 60.41 120 GLY A N 1
ATOM 960 C CA . GLY A 1 120 ? -22.354 -8.856 31.700 1.00 60.41 120 GLY A CA 1
ATOM 961 C C . GLY A 1 120 ? -21.384 -10.053 31.675 1.00 60.41 120 GLY A C 1
ATOM 962 O O . GLY A 1 120 ? -20.730 -10.301 32.682 1.00 60.41 120 GLY A O 1
ATOM 963 N N . LYS A 1 121 ? -21.222 -10.775 30.551 1.00 62.38 121 LYS A N 1
ATOM 964 C CA . LYS A 1 121 ? -20.160 -11.805 30.368 1.00 62.38 121 LYS A CA 1
ATOM 965 C C . LYS A 1 121 ? -19.127 -11.442 29.294 1.00 62.38 121 LYS A C 1
ATOM 967 O O . LYS A 1 121 ? -18.324 -12.276 28.882 1.00 62.38 121 LYS A O 1
ATOM 972 N N . ARG A 1 122 ? -19.168 -10.198 28.810 1.00 64.56 122 ARG A N 1
ATOM 973 C CA . ARG A 1 122 ? -18.324 -9.729 27.702 1.00 64.56 122 ARG A CA 1
ATOM 974 C C . ARG A 1 122 ? -16.854 -9.578 28.099 1.00 64.56 122 ARG A C 1
ATOM 976 O O . ARG A 1 122 ? -15.988 -9.870 27.282 1.00 64.56 122 ARG A O 1
ATOM 983 N N . ASP A 1 123 ? -16.560 -9.230 29.350 1.00 63.72 123 ASP A N 1
ATOM 984 C CA . ASP A 1 123 ? -15.180 -8.989 29.798 1.00 63.72 123 ASP A CA 1
ATOM 985 C C . ASP A 1 123 ? -14.265 -10.224 29.712 1.00 63.72 123 ASP A C 1
ATOM 987 O O . ASP A 1 123 ? -13.080 -10.085 29.411 1.00 63.72 123 ASP A O 1
ATOM 991 N N . GLU A 1 124 ? -14.796 -11.440 29.879 1.00 65.88 124 GLU A N 1
ATOM 992 C CA . GLU A 1 124 ? -13.995 -12.674 29.809 1.00 65.88 124 GLU A CA 1
ATOM 993 C C . GLU A 1 124 ? -13.676 -13.108 28.366 1.00 65.88 124 GLU A C 1
ATOM 995 O O . GLU A 1 124 ? -12.642 -13.728 28.120 1.00 65.88 124 GLU A O 1
ATOM 1000 N N . GLY A 1 125 ? -14.531 -12.769 27.394 1.00 71.06 125 GLY A N 1
ATOM 1001 C CA . GLY A 1 125 ? -14.393 -13.212 25.998 1.00 71.06 125 GLY A CA 1
ATOM 1002 C C . GLY A 1 125 ? -13.848 -12.159 25.027 1.00 71.06 125 GLY A C 1
ATOM 1003 O O . GLY A 1 125 ? -13.442 -12.499 23.915 1.00 71.06 125 GLY A O 1
ATOM 1004 N N . VAL A 1 126 ? -13.820 -10.886 25.430 1.00 84.75 126 VAL A N 1
ATOM 1005 C CA . VAL A 1 126 ? -13.442 -9.752 24.565 1.00 84.75 126 VAL A CA 1
ATOM 1006 C C . VAL A 1 126 ? -11.966 -9.357 24.709 1.00 84.75 126 VAL A C 1
ATOM 1008 O O . VAL A 1 126 ? -11.411 -8.712 23.817 1.00 84.75 126 VAL A O 1
ATOM 1011 N N . GLY A 1 127 ? -11.288 -9.785 25.780 1.00 85.81 127 GLY A N 1
ATOM 1012 C CA . GLY A 1 127 ? -9.905 -9.397 26.083 1.00 85.81 127 GLY A CA 1
ATOM 1013 C C . GLY A 1 127 ? -8.902 -9.686 24.958 1.00 85.81 127 GLY A C 1
ATOM 1014 O O . GLY A 1 127 ? -8.217 -8.773 24.493 1.00 85.81 127 GLY A O 1
ATOM 1015 N N . GLU A 1 128 ? -8.828 -10.930 24.476 1.00 89.94 128 GLU A N 1
ATOM 1016 C CA . GLU A 1 128 ? -7.888 -11.296 23.404 1.00 89.94 128 GLU A CA 1
ATOM 1017 C C . GLU A 1 128 ? -8.213 -10.597 22.063 1.00 89.94 128 GLU A C 1
ATOM 1019 O O . GLU A 1 128 ? -7.305 -9.975 21.495 1.00 89.94 128 GLU A O 1
ATOM 1024 N N . PRO A 1 129 ? -9.468 -10.607 21.557 1.00 91.44 129 PRO A N 1
ATOM 1025 C CA . PRO A 1 129 ? -9.840 -9.845 20.362 1.00 91.44 129 PRO A CA 1
ATOM 1026 C C . PRO A 1 129 ? -9.495 -8.354 20.464 1.00 91.44 129 PRO A C 1
ATOM 1028 O O . PRO A 1 129 ? -8.951 -7.781 19.518 1.00 91.44 129 PRO A O 1
ATOM 1031 N N . ARG A 1 130 ? -9.737 -7.738 21.628 1.00 92.69 130 ARG A N 1
ATOM 1032 C CA . ARG A 1 130 ? -9.425 -6.328 21.893 1.00 92.69 130 ARG A CA 1
ATOM 1033 C C . ARG A 1 130 ? -7.926 -6.054 21.815 1.00 92.69 130 ARG A C 1
ATOM 1035 O O . ARG A 1 130 ? -7.515 -5.119 21.130 1.00 92.69 130 ARG A O 1
ATOM 1042 N N . ILE A 1 131 ? -7.103 -6.864 22.485 1.00 93.88 131 ILE A N 1
ATOM 1043 C CA . ILE A 1 131 ? -5.636 -6.723 22.459 1.00 93.88 131 ILE A CA 1
ATOM 1044 C C . ILE A 1 131 ? -5.115 -6.871 21.028 1.00 93.88 131 ILE A C 1
ATOM 1046 O O . ILE A 1 131 ? -4.270 -6.088 20.588 1.00 93.88 131 ILE A O 1
ATOM 1050 N N . ARG A 1 132 ? -5.635 -7.851 20.282 1.00 94.50 132 ARG A N 1
ATOM 1051 C CA . ARG A 1 132 ? -5.257 -8.081 18.886 1.00 94.50 132 ARG A CA 1
ATOM 1052 C C . ARG A 1 132 ? -5.592 -6.871 18.014 1.00 94.50 132 ARG A C 1
ATOM 1054 O O . ARG A 1 132 ? -4.702 -6.362 17.341 1.00 94.50 132 ARG A O 1
ATOM 1061 N N . ALA A 1 133 ? -6.827 -6.378 18.078 1.00 95.88 133 ALA A N 1
ATOM 1062 C CA . ALA A 1 133 ? -7.268 -5.192 17.349 1.00 95.88 133 ALA A CA 1
ATOM 1063 C C . ALA A 1 133 ? -6.401 -3.959 17.656 1.00 95.88 133 ALA A C 1
ATOM 1065 O O . ALA A 1 133 ? -5.935 -3.280 16.739 1.00 95.88 133 ALA A O 1
ATOM 1066 N N . PHE A 1 134 ? -6.101 -3.720 18.935 1.00 96.75 134 PHE A N 1
ATOM 1067 C CA . PHE A 1 134 ? -5.237 -2.616 19.351 1.00 96.75 134 PHE A CA 1
ATOM 1068 C C . PHE A 1 134 ? -3.804 -2.750 18.816 1.00 96.75 134 PHE A C 1
ATOM 1070 O O . PHE A 1 134 ? -3.203 -1.770 18.364 1.00 96.75 134 PHE A O 1
ATOM 1077 N N . LYS A 1 135 ? -3.248 -3.967 18.827 1.00 97.62 135 LYS A N 1
ATOM 1078 C CA . LYS A 1 135 ? -1.905 -4.245 18.303 1.00 97.62 135 LYS A CA 1
ATOM 1079 C C . LYS A 1 135 ? -1.809 -3.949 16.806 1.00 97.62 135 LYS A C 1
ATOM 1081 O O . LYS A 1 135 ? -0.829 -3.344 16.377 1.00 97.62 135 LYS A O 1
ATOM 1086 N N . VAL A 1 136 ? -2.810 -4.346 16.018 1.00 96.88 136 VAL A N 1
ATOM 1087 C CA . VAL A 1 136 ? -2.827 -4.065 14.573 1.00 96.88 136 VAL A CA 1
ATOM 1088 C C . VAL A 1 136 ? -2.963 -2.563 14.317 1.00 96.88 136 VAL A C 1
ATOM 1090 O O . VAL A 1 136 ? -2.188 -2.018 13.534 1.00 96.88 136 VAL A O 1
ATOM 1093 N N . LEU A 1 137 ? -3.839 -1.865 15.051 1.00 97.44 137 LEU A N 1
ATOM 1094 C CA . LEU A 1 137 ? -3.971 -0.406 14.948 1.00 97.44 137 LEU A CA 1
ATOM 1095 C C . LEU A 1 137 ? -2.657 0.318 15.275 1.00 97.44 137 LEU A C 1
ATOM 1097 O O . LEU A 1 137 ? -2.293 1.290 14.615 1.00 97.44 137 LEU A O 1
ATOM 1101 N N . THR A 1 138 ? -1.923 -0.169 16.275 1.00 97.19 138 THR A N 1
ATOM 1102 C CA . THR A 1 138 ? -0.620 0.387 16.660 1.00 97.19 138 THR A CA 1
ATOM 1103 C C . THR A 1 138 ? 0.408 0.199 15.542 1.00 97.19 138 THR A C 1
ATOM 1105 O O . THR A 1 138 ? 1.022 1.176 15.118 1.00 97.19 138 THR A O 1
ATOM 1108 N N . ARG A 1 139 ? 0.513 -1.013 14.977 1.00 96.75 139 ARG A N 1
ATOM 1109 C CA . ARG A 1 139 ? 1.377 -1.295 13.813 1.00 96.75 139 ARG A CA 1
ATOM 1110 C C . ARG A 1 139 ? 1.017 -0.429 12.603 1.00 96.75 139 ARG A C 1
ATOM 1112 O O . ARG A 1 139 ? 1.907 0.063 11.918 1.00 96.75 139 ARG A O 1
ATOM 1119 N N . LEU A 1 140 ? -0.274 -0.208 12.354 1.00 96.50 140 LEU A N 1
ATOM 1120 C CA . LEU A 1 140 ? -0.753 0.662 11.279 1.00 96.50 140 LEU A CA 1
ATOM 1121 C C . LEU A 1 140 ? -0.314 2.119 11.482 1.00 96.50 140 LEU A C 1
ATOM 1123 O O . LEU A 1 140 ? 0.149 2.764 10.539 1.00 96.50 140 LEU A O 1
ATOM 1127 N N . ARG A 1 141 ? -0.405 2.638 12.714 1.00 95.44 141 ARG A N 1
ATOM 1128 C CA . ARG A 1 141 ? 0.080 3.986 13.052 1.00 95.44 141 ARG A CA 1
ATOM 1129 C C . ARG A 1 141 ? 1.590 4.100 12.846 1.00 95.44 141 ARG A C 1
ATOM 1131 O O . ARG A 1 141 ? 2.039 5.074 12.245 1.00 95.44 141 ARG A O 1
ATOM 1138 N N . GLU A 1 142 ? 2.361 3.105 13.272 1.00 95.62 142 GLU A N 1
ATOM 1139 C CA . GLU A 1 142 ? 3.815 3.061 13.068 1.00 95.62 142 GLU A CA 1
ATOM 1140 C C . GLU A 1 142 ? 4.184 3.047 11.577 1.00 95.62 142 GLU A C 1
ATOM 1142 O O . GLU A 1 142 ? 4.979 3.880 11.135 1.00 95.62 142 GLU A O 1
ATOM 1147 N N . ALA A 1 143 ? 3.552 2.179 10.780 1.00 94.19 143 ALA A N 1
ATOM 1148 C CA . ALA A 1 143 ? 3.777 2.086 9.335 1.00 94.19 143 ALA A CA 1
ATOM 1149 C C . ALA A 1 143 ? 3.465 3.403 8.604 1.00 94.19 143 ALA A C 1
ATOM 1151 O O . ALA A 1 143 ? 4.149 3.779 7.650 1.00 94.19 143 ALA A O 1
ATOM 1152 N N . SER A 1 144 ? 2.471 4.150 9.091 1.00 94.00 144 SER A N 1
ATOM 1153 C CA . SER A 1 144 ? 2.067 5.415 8.481 1.00 94.00 144 SER A CA 1
ATOM 1154 C C . SER A 1 144 ? 3.092 6.541 8.598 1.00 94.00 144 SER A C 1
ATOM 1156 O O . SER A 1 144 ? 3.036 7.482 7.814 1.00 94.00 144 SER A O 1
ATOM 1158 N N . THR A 1 145 ? 4.029 6.471 9.549 1.00 92.56 145 THR A N 1
ATOM 1159 C CA . THR A 1 145 ? 4.958 7.574 9.861 1.00 92.56 145 THR A CA 1
ATOM 1160 C C . THR A 1 145 ? 5.741 8.064 8.641 1.00 92.56 145 THR A C 1
ATOM 1162 O O . THR A 1 145 ? 5.886 9.270 8.452 1.00 92.56 145 THR A O 1
ATOM 1165 N N . SER A 1 146 ? 6.175 7.140 7.781 1.00 88.69 146 SER A N 1
ATOM 1166 C CA . SER A 1 146 ? 6.948 7.426 6.564 1.00 88.69 146 SER A CA 1
ATOM 1167 C C . SER A 1 146 ? 6.127 8.012 5.406 1.00 88.69 146 SER A C 1
ATOM 1169 O O . SER A 1 146 ? 6.692 8.619 4.500 1.00 88.69 146 SER A O 1
ATOM 1171 N N . ILE A 1 147 ? 4.801 7.860 5.441 1.00 91.00 147 ILE A N 1
ATOM 1172 C CA . ILE A 1 147 ? 3.866 8.238 4.366 1.00 91.00 147 ILE A CA 1
ATOM 1173 C C . ILE A 1 147 ? 2.740 9.154 4.875 1.00 91.00 147 ILE A C 1
ATOM 1175 O O . ILE A 1 147 ? 1.725 9.358 4.211 1.00 91.00 147 ILE A O 1
ATOM 1179 N N . ASN A 1 148 ? 2.917 9.740 6.063 1.00 88.75 148 ASN A N 1
ATOM 1180 C CA . ASN A 1 148 ? 1.871 10.456 6.791 1.00 88.75 148 ASN A CA 1
ATOM 1181 C C . ASN A 1 148 ? 1.408 11.751 6.118 1.00 88.75 148 ASN A C 1
ATOM 1183 O O . ASN A 1 148 ? 0.390 12.301 6.527 1.00 88.75 148 ASN A O 1
ATOM 1187 N N . GLN A 1 149 ? 2.144 12.263 5.129 1.00 88.25 149 GLN A N 1
ATOM 1188 C CA . GLN A 1 149 ? 1.771 13.472 4.399 1.00 88.25 149 GLN A CA 1
ATOM 1189 C C . GLN A 1 149 ? 0.652 13.217 3.391 1.00 88.25 149 GLN A C 1
ATOM 1191 O O . GLN A 1 149 ? -0.075 14.152 3.054 1.00 88.25 149 GLN A O 1
ATOM 1196 N N . ASP A 1 150 ? 0.464 11.965 2.972 1.00 89.00 150 ASP A N 1
ATOM 1197 C CA . ASP A 1 150 ? -0.566 11.597 2.012 1.00 89.00 150 ASP A CA 1
ATOM 1198 C C . ASP A 1 150 ? -1.978 11.692 2.641 1.00 89.00 150 ASP A C 1
ATOM 1200 O O . ASP A 1 150 ? -2.238 11.136 3.717 1.00 89.00 150 ASP A O 1
ATOM 1204 N N . PRO A 1 151 ? -2.925 12.397 1.998 1.00 90.31 151 PRO A N 1
ATOM 1205 C CA . PRO A 1 151 ? -4.266 12.607 2.538 1.00 90.31 151 PRO A CA 1
ATOM 1206 C C . PRO A 1 151 ? -5.101 11.325 2.638 1.00 90.31 151 PRO A C 1
ATOM 1208 O O . PRO A 1 151 ? -5.941 11.232 3.534 1.00 90.31 151 PRO A O 1
ATOM 1211 N N . ARG A 1 152 ? -4.869 10.323 1.779 1.00 91.56 152 ARG A N 1
ATOM 1212 C CA . ARG A 1 152 ? -5.532 9.008 1.856 1.00 91.56 152 ARG A CA 1
ATOM 1213 C C . ARG A 1 152 ? -5.110 8.285 3.131 1.00 91.56 152 ARG A C 1
ATOM 1215 O O . ARG A 1 152 ? -5.949 7.728 3.835 1.00 91.56 152 ARG A O 1
ATOM 1222 N N . ILE A 1 153 ? -3.821 8.355 3.466 1.00 93.56 153 ILE A N 1
ATOM 1223 C CA . ILE A 1 153 ? -3.255 7.776 4.692 1.00 93.56 153 ILE A CA 1
ATOM 1224 C C . ILE A 1 153 ? -3.853 8.461 5.923 1.00 93.56 153 ILE A C 1
ATOM 1226 O O . ILE A 1 153 ? -4.391 7.787 6.802 1.00 93.56 153 ILE A O 1
ATOM 1230 N N . LYS A 1 154 ? -3.852 9.802 5.956 1.00 92.88 154 LYS A N 1
ATOM 1231 C CA . LYS A 1 154 ? -4.474 10.583 7.044 1.00 92.88 154 LYS A CA 1
ATOM 1232 C C . LYS A 1 154 ? -5.948 10.225 7.236 1.00 92.88 154 LYS A C 1
ATOM 1234 O O . LYS A 1 154 ? -6.392 10.045 8.370 1.00 92.88 154 LYS A O 1
ATOM 1239 N N . TYR A 1 155 ? -6.696 10.100 6.139 1.00 93.81 155 TYR A N 1
ATOM 1240 C CA . TYR A 1 155 ? -8.102 9.707 6.171 1.00 93.81 155 TYR A CA 1
ATOM 1241 C C . TYR A 1 155 ? -8.299 8.316 6.783 1.00 93.81 155 TYR A C 1
ATOM 1243 O O . TYR A 1 155 ? -9.122 8.164 7.686 1.00 93.81 155 TYR A O 1
ATOM 1251 N N . GLN A 1 156 ? -7.522 7.320 6.353 1.00 95.62 156 GLN A N 1
ATOM 1252 C CA . GLN A 1 156 ? -7.647 5.951 6.860 1.00 95.62 156 GLN A CA 1
ATOM 1253 C C . GLN A 1 156 ? -7.274 5.841 8.341 1.00 95.62 156 GLN A C 1
ATOM 1255 O O . GLN A 1 156 ? -7.998 5.202 9.101 1.00 95.62 156 GLN A O 1
ATOM 1260 N N . ILE A 1 157 ? -6.216 6.529 8.784 1.00 96.44 157 ILE A N 1
ATOM 1261 C CA . ILE A 1 157 ? -5.860 6.596 10.210 1.00 96.44 157 ILE A CA 1
ATOM 1262 C C . ILE A 1 157 ? -7.003 7.208 11.017 1.00 96.44 157 ILE A C 1
ATOM 1264 O O . ILE A 1 157 ? -7.381 6.666 12.053 1.00 96.44 157 ILE A O 1
ATOM 1268 N N . LYS A 1 158 ? -7.568 8.328 10.547 1.00 96.25 158 LYS A N 1
ATOM 1269 C CA . LYS A 1 158 ? -8.686 8.988 11.227 1.00 96.25 158 LYS A CA 1
ATOM 1270 C C . LYS A 1 158 ? -9.894 8.056 11.338 1.00 96.25 158 LYS A C 1
ATOM 1272 O O . LYS A 1 158 ? -10.427 7.914 12.433 1.00 96.25 158 LYS A O 1
ATOM 1277 N N . ARG A 1 159 ? -10.285 7.402 10.236 1.00 96.62 159 ARG A N 1
ATOM 1278 C CA . ARG A 1 159 ? -11.390 6.430 10.202 1.00 96.62 159 ARG A CA 1
ATOM 1279 C C . ARG A 1 159 ? -11.177 5.319 11.229 1.00 96.62 159 ARG A C 1
ATOM 1281 O O . ARG A 1 159 ? -12.041 5.093 12.062 1.00 96.62 159 ARG A O 1
ATOM 1288 N N . LEU A 1 160 ? -10.021 4.659 11.186 1.00 97.62 160 LEU A N 1
ATOM 1289 C CA . LEU A 1 160 ? -9.731 3.513 12.049 1.00 97.62 160 LEU A CA 1
ATOM 1290 C C . LEU A 1 160 ? -9.603 3.902 13.526 1.00 97.62 160 LEU A C 1
ATOM 1292 O O . LEU A 1 160 ? -10.024 3.140 14.391 1.00 97.62 160 LEU A O 1
ATOM 1296 N N . ASN A 1 161 ? -9.067 5.088 13.828 1.00 97.31 161 ASN A N 1
ATOM 1297 C CA . ASN A 1 161 ? -9.040 5.607 15.196 1.00 97.31 161 ASN A CA 1
ATOM 1298 C C . ASN A 1 161 ? -10.450 5.859 15.729 1.00 97.31 161 ASN A C 1
ATOM 1300 O O . ASN A 1 161 ? -10.743 5.444 16.844 1.00 97.31 161 ASN A O 1
ATOM 1304 N N . GLN A 1 162 ? -11.320 6.473 14.926 1.00 97.62 162 GLN A N 1
ATOM 1305 C CA . GLN A 1 162 ? -12.706 6.704 15.318 1.00 97.62 162 GLN A CA 1
ATOM 1306 C C . GLN A 1 162 ? -13.443 5.377 15.552 1.00 97.62 162 GLN A C 1
ATOM 1308 O O . GLN A 1 162 ? -14.082 5.203 16.583 1.00 97.62 162 GLN A O 1
ATOM 1313 N N . THR A 1 163 ? -13.295 4.402 14.648 1.00 97.31 163 THR A N 1
ATOM 1314 C CA . THR A 1 163 ? -13.880 3.065 14.836 1.00 97.31 163 THR A CA 1
ATOM 1315 C C . THR A 1 163 ? -13.366 2.397 16.112 1.00 97.31 163 THR A C 1
ATOM 1317 O O . THR A 1 163 ? -14.131 1.768 16.836 1.00 97.31 163 THR A O 1
ATOM 1320 N N . TRP A 1 164 ? -12.080 2.546 16.431 1.00 97.56 164 TRP A N 1
ATOM 1321 C CA . TRP A 1 164 ? -11.516 2.025 17.674 1.00 97.56 164 TRP A CA 1
ATOM 1322 C C . TRP A 1 164 ? -12.077 2.703 18.930 1.00 97.56 164 TRP A C 1
ATOM 1324 O O . TRP A 1 164 ? -12.319 2.028 19.929 1.00 97.56 164 TRP A O 1
ATOM 1334 N N . GLU A 1 165 ? -12.282 4.019 18.891 1.00 96.94 165 GLU A N 1
ATOM 1335 C CA . GLU A 1 165 ? -12.911 4.773 19.979 1.00 96.94 165 GLU A CA 1
ATOM 1336 C C . GLU A 1 165 ? -14.349 4.291 20.210 1.00 96.94 165 GLU A C 1
ATOM 1338 O O . GLU A 1 165 ? -14.694 3.941 21.336 1.00 96.94 165 GLU A O 1
ATOM 1343 N N . GLU A 1 166 ? -15.139 4.150 19.142 1.00 95.38 166 GLU A N 1
ATOM 1344 C CA . GLU A 1 166 ? -16.503 3.604 19.195 1.00 95.38 166 GLU A CA 1
ATOM 1345 C C . GLU A 1 166 ? -16.526 2.178 19.782 1.00 95.38 166 GLU A C 1
ATOM 1347 O O . GLU A 1 166 ? -17.342 1.870 20.651 1.00 95.38 166 GLU A O 1
ATOM 1352 N N . LEU A 1 167 ? -15.583 1.315 19.380 1.00 93.12 167 LEU A N 1
ATOM 1353 C CA . LEU A 1 167 ? -15.414 -0.031 19.949 1.00 93.12 167 LEU A CA 1
ATOM 1354 C C . LEU A 1 167 ? -15.080 -0.000 21.441 1.00 93.12 167 LEU A C 1
ATOM 1356 O O . LEU A 1 167 ? -15.591 -0.820 22.203 1.00 93.12 167 LEU A O 1
ATOM 1360 N N . CYS A 1 168 ? -14.229 0.930 21.869 1.00 92.12 168 CYS A N 1
ATOM 1361 C CA . CYS A 1 168 ? -13.882 1.077 23.277 1.00 92.12 168 CYS A CA 1
ATOM 1362 C C . CYS A 1 168 ? -15.077 1.528 24.119 1.00 92.12 168 CYS A C 1
ATOM 1364 O O . CYS A 1 168 ? -15.240 1.004 25.218 1.00 92.12 168 CYS A O 1
ATOM 1366 N N . GLU A 1 169 ? -15.901 2.453 23.622 1.00 90.75 169 GLU A N 1
ATOM 1367 C CA . GLU A 1 169 ? -17.121 2.874 24.321 1.00 90.75 169 GLU A CA 1
ATOM 1368 C C . GLU A 1 169 ? -18.115 1.716 24.447 1.00 90.75 169 GLU A C 1
ATOM 1370 O O . GLU A 1 169 ? -18.561 1.424 25.551 1.00 90.75 169 GLU A O 1
ATOM 1375 N N . MET A 1 170 ? -18.346 0.939 23.382 1.00 89.12 170 MET A N 1
ATOM 1376 C CA . MET A 1 170 ? -19.208 -0.248 23.475 1.00 89.12 170 MET A CA 1
ATOM 1377 C C . MET A 1 170 ? -18.710 -1.267 24.506 1.00 89.12 170 MET A C 1
ATOM 1379 O O . MET A 1 170 ? -19.512 -1.888 25.199 1.00 89.12 170 MET A O 1
ATOM 1383 N N . ILE A 1 171 ? -17.392 -1.452 24.627 1.00 87.31 171 ILE A N 1
ATOM 1384 C CA . ILE A 1 171 ? -16.811 -2.325 25.656 1.00 87.31 171 ILE A CA 1
ATOM 1385 C C . ILE A 1 171 ? -17.093 -1.768 27.060 1.00 87.31 171 ILE A C 1
ATOM 1387 O O . ILE A 1 171 ? -17.485 -2.535 27.939 1.00 87.31 171 ILE A O 1
ATOM 1391 N N . LYS A 1 172 ? -16.933 -0.454 27.274 1.00 84.12 172 LYS A N 1
ATOM 1392 C CA . LYS A 1 172 ? -17.210 0.195 28.568 1.00 84.12 172 LYS A CA 1
ATOM 1393 C C . LYS A 1 172 ? -18.687 0.117 28.944 1.00 84.12 172 LYS A C 1
ATOM 1395 O O . LYS A 1 172 ? -18.986 -0.330 30.050 1.00 84.12 172 LYS A O 1
ATOM 1400 N N . ASP A 1 173 ? -19.595 0.433 28.020 1.00 78.19 173 ASP A N 1
ATOM 1401 C CA . ASP A 1 173 ? -21.049 0.349 28.229 1.00 78.19 173 ASP A CA 1
ATOM 1402 C C . ASP A 1 173 ? -21.468 -1.053 28.703 1.00 78.19 173 ASP A C 1
ATOM 1404 O O . ASP A 1 173 ? -22.381 -1.225 29.515 1.00 78.19 173 ASP A O 1
ATOM 1408 N N . CYS A 1 174 ? -20.766 -2.087 28.235 1.00 67.31 174 CYS A N 1
ATOM 1409 C CA . CYS A 1 174 ? -21.003 -3.470 28.640 1.00 67.31 174 CYS A CA 1
ATOM 1410 C C . CYS A 1 174 ? -20.486 -3.811 30.045 1.00 67.31 174 CYS A C 1
ATOM 1412 O O . CYS A 1 174 ? -20.993 -4.755 30.651 1.00 67.31 174 CYS A O 1
ATOM 1414 N N . SER A 1 175 ? -19.493 -3.076 30.549 1.00 63.88 175 SER A N 1
ATOM 1415 C CA . SER A 1 175 ? -18.973 -3.215 31.915 1.00 63.88 175 SER A CA 1
ATOM 1416 C C . SER A 1 175 ? -19.792 -2.410 32.935 1.00 63.88 175 SER A C 1
ATOM 1418 O O . SER A 1 175 ? -20.000 -2.867 34.058 1.00 63.88 175 SER A O 1
ATOM 1420 N N . GLU A 1 176 ? -20.339 -1.257 32.531 1.00 58.81 176 GLU A N 1
ATOM 1421 C CA . GLU A 1 176 ? -21.111 -0.353 33.400 1.00 58.81 176 GLU A CA 1
ATOM 1422 C C . GLU A 1 176 ? -22.592 -0.757 33.530 1.00 58.81 176 GLU A C 1
ATOM 1424 O O . GLU A 1 176 ? -23.230 -0.493 34.547 1.00 58.81 176 GLU A O 1
ATOM 1429 N N . SER A 1 177 ? -23.138 -1.501 32.562 1.00 53.97 177 SER A N 1
ATOM 1430 C CA . SER A 1 177 ? -24.520 -2.019 32.600 1.00 53.97 177 SER A CA 1
ATOM 1431 C C . SER A 1 177 ? -24.749 -3.192 33.573 1.00 53.97 177 SER A C 1
ATOM 1433 O O . SER A 1 177 ? -25.863 -3.711 33.662 1.00 53.97 177 SER A O 1
ATOM 1435 N N . SER A 1 178 ? -23.731 -3.600 34.341 1.00 47.94 178 SER A N 1
ATOM 1436 C CA . SER A 1 178 ? -23.835 -4.666 35.354 1.00 47.94 178 SER A CA 1
ATOM 1437 C C . SER A 1 178 ? -24.287 -4.164 36.739 1.00 47.94 178 SER A C 1
ATOM 1439 O O . SER A 1 178 ? -24.574 -4.959 37.636 1.00 47.94 178 SER A O 1
ATOM 1441 N N . SER A 1 179 ? -24.411 -2.849 36.932 1.00 44.06 179 SER A N 1
ATOM 1442 C CA . SER A 1 179 ? -24.907 -2.244 38.171 1.00 44.06 179 SER A CA 1
ATOM 1443 C C . SER A 1 179 ? -26.176 -1.440 37.914 1.00 44.06 179 SER A C 1
ATOM 1445 O O . SER A 1 179 ? -26.092 -0.246 37.672 1.00 44.06 179 SER A O 1
ATOM 1447 N N . GLU A 1 180 ? -27.330 -2.116 37.939 1.00 45.50 180 GLU A N 1
ATOM 1448 C CA . GLU A 1 180 ? -28.619 -1.651 38.497 1.00 45.50 180 GLU A CA 1
ATOM 1449 C C . GLU A 1 180 ? -29.810 -2.380 37.856 1.00 45.50 180 GLU A C 1
ATOM 1451 O O . GLU A 1 180 ? -30.427 -1.901 36.914 1.00 45.50 180 GLU A O 1
ATOM 1456 N N . LEU A 1 181 ? -30.208 -3.512 38.447 1.00 39.84 181 LEU A N 1
ATOM 1457 C CA . LEU A 1 181 ? -31.620 -3.904 38.527 1.00 39.84 181 LEU A CA 1
ATOM 1458 C C . LEU A 1 181 ? -31.867 -4.701 39.822 1.00 39.84 181 LEU A C 1
ATOM 1460 O O . LEU A 1 181 ? -31.675 -5.918 39.838 1.00 39.84 181 LEU A O 1
ATOM 1464 N N . PRO A 1 182 ? -32.365 -4.085 40.909 1.00 42.81 182 PRO A N 1
ATOM 1465 C CA . PRO A 1 182 ? -33.101 -4.809 41.926 1.00 42.81 182 PRO A CA 1
ATOM 1466 C C . PRO A 1 182 ? -34.585 -4.753 41.548 1.00 42.81 182 PRO A C 1
ATOM 1468 O O . PRO A 1 182 ? -35.297 -3.849 41.976 1.00 42.81 182 PRO A O 1
ATOM 1471 N N . TYR A 1 183 ? -35.082 -5.705 40.753 1.00 38.38 183 TYR A N 1
ATOM 1472 C CA . TYR A 1 183 ? -36.532 -5.868 40.603 1.00 38.38 183 TYR A CA 1
ATOM 1473 C C . TYR A 1 183 ? -37.015 -7.148 41.272 1.00 38.38 183 TYR A C 1
ATOM 1475 O O . TYR A 1 183 ? -36.882 -8.265 40.776 1.00 38.38 183 TYR A O 1
ATOM 1483 N N . ARG A 1 184 ? -37.562 -6.910 42.468 1.00 37.53 184 ARG A N 1
ATOM 1484 C CA . ARG A 1 184 ? -38.410 -7.786 43.266 1.00 37.53 184 ARG A CA 1
ATOM 1485 C C . ARG A 1 184 ? -39.302 -8.683 42.408 1.00 37.53 184 ARG A C 1
ATOM 1487 O O . ARG A 1 184 ? -40.050 -8.213 41.555 1.00 37.53 184 ARG A O 1
ATOM 1494 N N . GLN A 1 185 ? -39.341 -9.950 42.807 1.00 39.50 185 GLN A N 1
ATOM 1495 C CA . GLN A 1 185 ? -40.528 -10.790 42.706 1.00 39.50 185 GLN A CA 1
ATOM 1496 C C . GLN A 1 185 ? -41.778 -10.009 43.135 1.00 39.50 185 GLN A C 1
ATOM 1498 O O . GLN A 1 185 ? -41.873 -9.546 44.271 1.00 39.50 185 GLN A O 1
ATOM 1503 N N . THR A 1 186 ? -42.771 -9.913 42.259 1.00 36.34 186 THR A N 1
ATOM 1504 C CA . THR A 1 186 ? -44.182 -10.015 42.650 1.00 36.34 186 THR A CA 1
ATOM 1505 C C . THR A 1 186 ? -45.002 -10.494 41.457 1.00 36.34 186 THR A C 1
ATOM 1507 O O . THR A 1 186 ? -44.698 -10.218 40.301 1.00 36.34 186 THR A O 1
ATOM 1510 N N . GLN A 1 187 ? -45.972 -11.337 41.773 1.00 34.78 187 GLN A N 1
ATOM 1511 C CA . GLN A 1 187 ? -46.700 -12.225 40.881 1.00 34.78 187 GLN A CA 1
ATOM 1512 C C . GLN A 1 187 ? -47.832 -11.508 40.114 1.00 34.78 187 GLN A C 1
ATOM 1514 O O . GLN A 1 187 ? -48.636 -10.823 40.732 1.00 34.78 187 GLN A O 1
ATOM 1519 N N . ASN A 1 188 ? -47.954 -11.839 38.820 1.00 34.97 188 ASN A N 1
ATOM 1520 C CA . ASN A 1 188 ? -49.196 -12.057 38.045 1.00 34.97 188 ASN A CA 1
ATOM 1521 C C . ASN A 1 188 ? -50.155 -10.860 37.738 1.00 34.97 188 ASN A C 1
ATOM 1523 O O . ASN A 1 188 ? -49.946 -9.758 38.228 1.00 34.97 188 ASN A O 1
ATOM 1527 N N . PRO A 1 189 ? -51.135 -11.001 36.809 1.00 59.75 189 PRO A N 1
ATOM 1528 C CA . PRO A 1 189 ? -51.048 -10.376 35.482 1.00 59.75 189 PRO A CA 1
ATOM 1529 C C . PRO A 1 189 ? -52.280 -9.515 35.127 1.00 59.75 189 PRO A C 1
ATOM 1531 O O . PRO A 1 189 ? -53.394 -9.891 35.466 1.00 59.75 189 PRO A O 1
ATOM 1534 N N . GLN A 1 190 ? -52.129 -8.432 34.355 1.00 38.88 190 GLN A N 1
ATOM 1535 C CA . GLN A 1 190 ? -53.157 -7.963 33.403 1.00 38.88 190 GLN A CA 1
ATOM 1536 C C . GLN A 1 190 ? -52.715 -6.706 32.640 1.00 38.88 190 GLN A C 1
ATOM 1538 O O . GLN A 1 190 ? -52.212 -5.762 33.230 1.00 38.88 190 GLN A O 1
ATOM 1543 N N . ASN A 1 191 ? -52.993 -6.721 31.330 1.00 38.09 191 ASN A N 1
ATOM 1544 C CA . ASN A 1 191 ? -53.216 -5.582 30.431 1.00 38.09 191 ASN A CA 1
ATOM 1545 C C . ASN A 1 191 ? -52.242 -4.389 30.473 1.00 38.09 191 ASN A C 1
ATOM 1547 O O . ASN A 1 191 ? -52.381 -3.520 31.319 1.00 38.09 191 ASN A O 1
ATOM 1551 N N . SER A 1 192 ? -51.467 -4.205 29.394 1.00 33.03 192 SER A N 1
ATOM 1552 C CA . SER A 1 192 ? -51.723 -3.114 28.425 1.00 33.03 192 SER A CA 1
ATOM 1553 C C . SER A 1 192 ? -50.633 -2.989 27.344 1.00 33.03 192 SER A C 1
ATOM 1555 O O . SER A 1 192 ? -49.459 -2.831 27.649 1.00 33.03 192 SER A O 1
ATOM 1557 N N . ARG A 1 193 ? -51.078 -3.041 26.079 1.00 37.75 193 ARG A N 1
ATOM 1558 C CA . ARG A 1 193 ? -50.620 -2.327 24.860 1.00 37.75 193 ARG A CA 1
ATOM 1559 C C . ARG A 1 193 ? -49.233 -1.620 24.850 1.00 37.75 193 ARG A C 1
ATOM 1561 O O . ARG A 1 193 ? -49.088 -0.606 25.512 1.00 37.75 193 ARG A O 1
ATOM 1568 N N . ILE A 1 194 ? -48.326 -2.101 23.969 1.00 37.91 194 ILE A N 1
ATOM 1569 C CA . ILE A 1 194 ? -47.717 -1.450 22.755 1.00 37.91 194 ILE A CA 1
ATOM 1570 C C . ILE A 1 194 ? -47.185 0.013 22.916 1.00 37.91 194 ILE A C 1
ATOM 1572 O O . ILE A 1 194 ? -47.944 0.832 23.423 1.00 37.91 194 ILE A O 1
ATOM 1576 N N . PRO A 1 195 ? -45.989 0.422 22.388 1.00 42.16 195 PRO A N 1
ATOM 1577 C CA . PRO A 1 195 ? -45.508 0.088 21.039 1.00 42.16 195 PRO A CA 1
ATOM 1578 C C . PRO A 1 195 ? -44.062 -0.380 20.837 1.00 42.16 195 PRO A C 1
ATOM 1580 O O . PRO A 1 195 ? -43.090 0.140 21.375 1.00 42.16 195 PRO A O 1
ATOM 1583 N N . VAL A 1 196 ? -43.985 -1.310 19.884 1.00 40.41 196 VAL A N 1
ATOM 1584 C CA . VAL A 1 196 ? -42.834 -1.708 19.078 1.00 40.41 196 VAL A CA 1
ATOM 1585 C C . VAL A 1 196 ? -42.317 -0.498 18.297 1.00 40.41 196 VAL A C 1
ATOM 1587 O O . VAL A 1 196 ? -42.993 -0.006 17.394 1.00 40.41 196 VAL A O 1
ATOM 1590 N N . TYR A 1 197 ? -41.103 -0.048 18.604 1.00 37.19 197 TYR A N 1
ATOM 1591 C CA . TYR A 1 197 ? -40.327 0.757 17.666 1.00 37.19 197 TYR A CA 1
ATOM 1592 C C . TYR A 1 197 ? -39.643 -0.182 16.673 1.00 37.19 197 TYR A C 1
ATOM 1594 O O . TYR A 1 197 ? -38.620 -0.802 16.957 1.00 37.19 197 TYR A O 1
ATOM 1602 N N . SER A 1 198 ? -40.247 -0.284 15.493 1.00 40.78 198 SER A N 1
ATOM 1603 C CA . SER A 1 198 ? -39.664 -0.885 14.300 1.00 40.78 198 SER A CA 1
ATOM 1604 C C . SER A 1 198 ? -38.378 -0.147 13.917 1.00 40.78 198 SER A C 1
ATOM 1606 O O . SER A 1 198 ? -38.438 0.939 13.343 1.00 40.78 198 SER A O 1
ATOM 1608 N N . ARG A 1 199 ? -37.207 -0.741 14.177 1.00 39.62 199 ARG A N 1
ATOM 1609 C CA . ARG A 1 199 ? -35.990 -0.413 13.424 1.00 39.62 199 ARG A CA 1
ATOM 1610 C C . ARG A 1 199 ? -35.924 -1.327 12.207 1.00 39.62 199 ARG A C 1
ATOM 1612 O O . ARG A 1 199 ? -35.725 -2.533 12.299 1.00 39.62 199 ARG A O 1
ATOM 1619 N N . SER A 1 200 ? -36.186 -0.695 11.074 1.00 38.53 200 SER A N 1
ATOM 1620 C CA . SER A 1 200 ? -36.078 -1.184 9.707 1.00 38.53 200 SER A CA 1
ATOM 1621 C C . SER A 1 200 ? -34.797 -1.978 9.460 1.00 38.53 200 SER A C 1
ATOM 1623 O O . SER A 1 200 ? -33.706 -1.554 9.838 1.00 38.53 200 SER A O 1
ATOM 1625 N N . GLY A 1 201 ? -34.958 -3.117 8.787 1.00 37.34 201 GLY A N 1
ATOM 1626 C CA . GLY A 1 201 ? -33.902 -4.074 8.512 1.00 37.34 201 GLY A CA 1
ATOM 1627 C C . GLY A 1 201 ? -32.830 -3.555 7.559 1.00 37.34 201 GLY A C 1
ATOM 1628 O O . GLY A 1 201 ? -33.116 -3.105 6.450 1.00 37.34 201 GLY A O 1
ATOM 1629 N N . LEU A 1 202 ? -31.580 -3.749 7.965 1.00 38.78 202 LEU A N 1
ATOM 1630 C CA . LEU A 1 202 ? -30.486 -3.975 7.038 1.00 38.78 202 LEU A CA 1
ATOM 1631 C C . LEU A 1 202 ? -30.406 -5.485 6.820 1.00 38.78 202 LEU A C 1
ATOM 1633 O O . LEU A 1 202 ? -30.042 -6.247 7.712 1.00 38.78 202 LEU A O 1
ATOM 1637 N N . LYS A 1 203 ? -30.819 -5.918 5.626 1.00 37.28 203 LYS A N 1
ATOM 1638 C CA . LYS A 1 203 ? -30.561 -7.264 5.116 1.00 37.28 203 LYS A CA 1
ATOM 1639 C C . LYS A 1 203 ? -29.048 -7.475 5.117 1.00 37.28 203 LYS A C 1
ATOM 1641 O O . LYS A 1 203 ? -28.360 -6.969 4.234 1.00 37.28 203 LYS A O 1
ATOM 1646 N N . SER A 1 204 ? -28.562 -8.221 6.103 1.00 35.31 204 SER A N 1
ATOM 1647 C CA . SER A 1 204 ? -27.232 -8.815 6.091 1.00 35.31 204 SER A CA 1
ATOM 1648 C C . SER A 1 204 ? -27.118 -9.675 4.831 1.00 35.31 204 SER A C 1
ATOM 1650 O O . SER A 1 204 ? -27.769 -10.715 4.704 1.00 35.31 204 SER A O 1
ATOM 1652 N N . ARG A 1 205 ? -26.373 -9.191 3.833 1.00 37.91 205 ARG A N 1
ATOM 1653 C CA . ARG A 1 205 ? -25.898 -10.039 2.742 1.00 37.91 205 ARG A CA 1
ATOM 1654 C C . ARG A 1 205 ? -24.758 -10.861 3.325 1.00 37.91 205 ARG A C 1
ATOM 1656 O O . ARG A 1 205 ? -23.658 -10.352 3.499 1.00 37.91 205 ARG A O 1
ATOM 1663 N N . SER A 1 206 ? -25.087 -12.101 3.669 1.00 32.25 206 SER A N 1
ATOM 1664 C CA . SER A 1 206 ? -24.148 -13.137 4.086 1.00 32.25 206 SER A CA 1
ATOM 1665 C C . SER A 1 206 ? -22.938 -13.182 3.146 1.00 32.25 206 SER A C 1
ATOM 1667 O O . SER A 1 206 ? -23.085 -13.361 1.939 1.00 32.25 206 SER A O 1
ATOM 1669 N N . LEU A 1 207 ? -21.745 -13.029 3.719 1.00 40.00 207 LEU A N 1
ATOM 1670 C CA . LEU A 1 207 ? -20.435 -13.155 3.074 1.00 40.00 207 LEU A CA 1
ATOM 1671 C C . LEU A 1 207 ? -20.023 -14.629 2.850 1.00 40.00 207 LEU A C 1
ATOM 1673 O O . LEU A 1 207 ? -18.838 -14.920 2.745 1.00 40.00 207 LEU A O 1
ATOM 1677 N N . MET A 1 208 ? -20.974 -15.569 2.771 1.00 42.75 208 MET A N 1
ATOM 1678 C CA . MET A 1 208 ? -20.683 -16.994 2.530 1.00 42.75 208 MET A CA 1
ATOM 1679 C C . MET A 1 208 ? -20.701 -17.417 1.049 1.00 42.75 208 MET A C 1
ATOM 1681 O O . MET A 1 208 ? -20.371 -18.558 0.747 1.00 42.75 208 MET A O 1
ATOM 1685 N N . ASP A 1 209 ? -21.000 -16.518 0.105 1.00 32.84 209 ASP A N 1
ATOM 1686 C CA . ASP A 1 209 ? -21.025 -16.855 -1.334 1.00 32.84 209 ASP A CA 1
ATOM 1687 C C . ASP A 1 209 ? -19.678 -16.672 -2.068 1.00 32.84 209 ASP A C 1
ATOM 1689 O O . ASP A 1 209 ? -19.586 -16.949 -3.266 1.00 32.84 209 ASP A O 1
ATOM 1693 N N . LEU A 1 210 ? -18.604 -16.243 -1.388 1.00 37.72 210 LEU A N 1
ATOM 1694 C CA . LEU A 1 210 ? -17.298 -16.041 -2.039 1.00 37.72 210 LEU A CA 1
ATOM 1695 C C . LEU A 1 210 ? -16.377 -17.275 -1.989 1.00 37.72 210 LEU A C 1
ATOM 1697 O O . LEU A 1 210 ? -15.512 -17.421 -2.851 1.00 37.72 210 LEU A O 1
ATOM 1701 N N . GLU A 1 211 ? -16.585 -18.202 -1.050 1.00 40.12 211 GLU A N 1
ATOM 1702 C CA . GLU A 1 211 ? -15.723 -19.390 -0.914 1.00 40.12 211 GLU A CA 1
ATOM 1703 C C . GLU A 1 211 ? -16.084 -20.528 -1.886 1.00 40.12 211 GLU A C 1
ATOM 1705 O O . GLU A 1 211 ? -15.220 -21.329 -2.234 1.00 40.12 211 GLU A O 1
ATOM 1710 N N . ASN A 1 212 ? -17.299 -20.543 -2.449 1.00 37.00 212 ASN A N 1
ATOM 1711 C CA . ASN A 1 212 ? -17.702 -21.544 -3.450 1.00 37.00 212 ASN A CA 1
ATOM 1712 C C . ASN A 1 212 ? -17.300 -21.205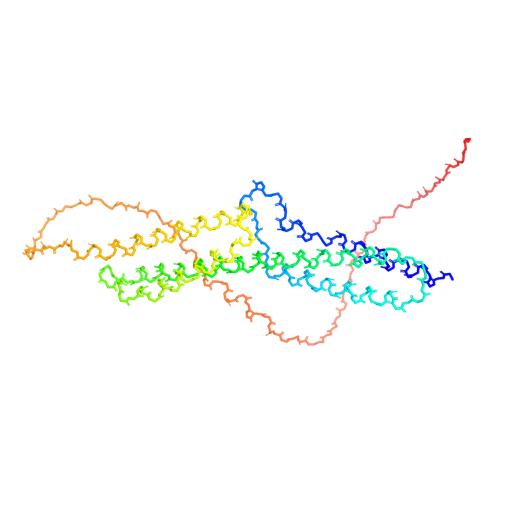 -4.900 1.00 37.00 212 ASN A C 1
ATOM 1714 O O . ASN A 1 212 ? -17.497 -22.025 -5.797 1.00 37.00 212 ASN A O 1
ATOM 1718 N N . SER A 1 213 ? -16.706 -20.032 -5.157 1.00 33.66 213 SER A N 1
ATOM 1719 C CA . SER A 1 213 ? -16.301 -19.626 -6.518 1.00 33.66 213 SER A CA 1
ATOM 1720 C C . S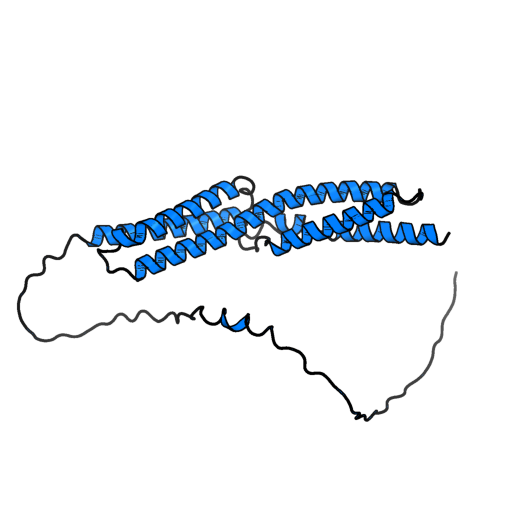ER A 1 213 ? -14.843 -19.952 -6.874 1.00 33.66 213 SER A C 1
ATOM 1722 O O . SER A 1 213 ? -14.457 -19.810 -8.032 1.00 33.66 213 SER A O 1
ATOM 1724 N N . ILE A 1 214 ? -14.026 -20.426 -5.925 1.00 43.72 214 ILE A N 1
ATOM 1725 C CA . ILE A 1 214 ? -12.585 -20.676 -6.151 1.00 43.72 214 ILE A CA 1
ATOM 1726 C C . ILE A 1 214 ? -12.292 -22.174 -6.390 1.00 43.72 214 ILE A C 1
ATOM 1728 O O . ILE A 1 214 ? -11.261 -22.538 -6.950 1.00 43.72 214 ILE A O 1
ATOM 1732 N N . SER A 1 215 ? -13.240 -23.062 -6.079 1.00 36.53 215 SER A N 1
ATOM 1733 C CA . SER A 1 215 ? -13.069 -24.522 -6.180 1.00 36.53 215 SER A CA 1
ATOM 1734 C C . SER A 1 215 ? -13.390 -25.120 -7.560 1.00 36.53 215 SER A C 1
ATOM 1736 O O . SER A 1 215 ? -13.236 -26.324 -7.745 1.00 36.53 215 SER A O 1
ATOM 1738 N N . SER A 1 216 ? -13.812 -24.317 -8.547 1.00 35.94 216 SER A N 1
ATOM 1739 C CA . SER A 1 216 ? -14.254 -24.811 -9.871 1.00 35.94 216 SER A CA 1
ATOM 1740 C C . SER A 1 216 ? -13.174 -24.800 -10.969 1.00 35.94 216 SER A C 1
ATOM 1742 O O . SER A 1 216 ? -13.489 -24.969 -12.143 1.00 35.94 216 SER A O 1
ATOM 1744 N N . LEU A 1 217 ? -11.894 -24.619 -10.624 1.00 37.88 217 LEU A N 1
ATOM 1745 C CA . LEU A 1 217 ? -10.792 -24.502 -11.597 1.00 37.88 217 LEU A CA 1
ATOM 1746 C C . LEU A 1 217 ? -9.927 -25.762 -11.764 1.00 37.88 217 LEU A C 1
ATOM 1748 O O . LEU A 1 217 ? -8.859 -25.689 -12.360 1.00 37.88 217 LEU A O 1
ATOM 1752 N N . ASN A 1 218 ? -10.400 -26.926 -11.310 1.00 39.62 218 ASN A N 1
ATOM 1753 C CA . ASN A 1 218 ? -9.740 -28.211 -11.558 1.00 39.62 218 ASN A CA 1
ATOM 1754 C C . ASN A 1 218 ? -10.739 -29.261 -12.065 1.00 39.62 218 ASN A C 1
ATOM 1756 O O . ASN A 1 218 ? -11.207 -30.113 -11.315 1.00 39.62 218 ASN A O 1
ATOM 1760 N N . THR A 1 219 ? -11.018 -29.233 -13.369 1.00 37.31 219 THR A N 1
ATOM 1761 C CA . THR A 1 219 ? -11.578 -30.386 -14.095 1.00 37.31 219 THR A CA 1
ATOM 1762 C C . THR A 1 219 ? -10.725 -30.680 -15.332 1.00 37.31 219 THR A C 1
ATOM 1764 O O . THR A 1 219 ? -10.391 -29.745 -16.062 1.00 37.31 219 THR A O 1
ATOM 1767 N N . PRO A 1 220 ? -10.345 -31.948 -15.584 1.00 35.91 220 PRO A N 1
ATOM 1768 C CA . PRO A 1 220 ? -9.453 -32.303 -16.681 1.00 35.91 220 PRO A CA 1
ATOM 1769 C C . PRO A 1 220 ? -10.177 -32.256 -18.033 1.00 35.91 220 PRO A C 1
ATOM 1771 O O . PRO A 1 220 ? -11.323 -32.688 -18.149 1.00 35.91 220 PRO A O 1
ATOM 1774 N N . LEU A 1 221 ? -9.483 -31.768 -19.070 1.00 38.44 221 LEU A N 1
ATOM 1775 C CA . LEU A 1 221 ? -9.951 -31.800 -20.460 1.00 38.44 221 LEU A CA 1
ATOM 1776 C C . LEU A 1 221 ? -10.197 -33.246 -20.933 1.00 38.44 221 LEU A C 1
ATOM 1778 O O . LEU A 1 221 ? -9.263 -34.055 -20.893 1.00 38.44 221 LEU A O 1
ATOM 1782 N N . PRO A 1 222 ? -11.366 -33.566 -21.515 1.00 35.03 222 PRO A N 1
ATOM 1783 C CA . PRO A 1 222 ? -11.492 -34.715 -22.389 1.00 35.03 222 PRO A CA 1
ATOM 1784 C C . PRO A 1 222 ? -11.024 -34.364 -23.807 1.00 35.03 222 PRO A C 1
ATOM 1786 O O . PRO A 1 222 ? -11.165 -33.249 -24.310 1.00 35.03 222 PRO A O 1
ATOM 1789 N N . SER A 1 223 ? -10.437 -35.364 -24.447 1.00 35.25 223 SER A N 1
ATOM 1790 C CA . SER A 1 223 ? -9.837 -35.319 -25.774 1.00 35.25 223 SER A CA 1
ATOM 1791 C C . SER A 1 223 ? -10.803 -35.809 -26.870 1.00 35.25 223 SER A C 1
ATOM 1793 O O . SER A 1 223 ? -11.713 -36.585 -26.602 1.00 35.25 223 SER A O 1
ATOM 1795 N N . LYS A 1 224 ? -10.486 -35.414 -28.119 1.00 33.81 224 LYS A N 1
ATOM 1796 C CA . LYS A 1 224 ? -10.903 -35.951 -29.443 1.00 33.81 224 LYS A CA 1
ATOM 1797 C C . LYS A 1 224 ? -12.167 -35.407 -30.158 1.00 33.81 224 LYS A C 1
ATOM 1799 O O . LYS A 1 224 ? -13.287 -35.831 -29.935 1.00 33.81 224 LYS A O 1
ATOM 1804 N N . SER A 1 225 ? -11.862 -34.648 -31.222 1.00 33.66 225 SER A N 1
ATOM 1805 C CA . SER A 1 225 ? -12.167 -34.910 -32.650 1.00 33.66 225 SER A CA 1
ATOM 1806 C C . SER A 1 225 ? -13.550 -34.622 -33.281 1.00 33.66 225 SER A C 1
ATOM 1808 O O . SER A 1 225 ? -14.545 -35.247 -32.951 1.00 33.66 225 SER A O 1
ATOM 1810 N N . SER A 1 226 ? -13.472 -33.871 -34.397 1.00 32.41 226 SER A N 1
ATOM 1811 C CA . SER A 1 226 ? -14.138 -34.085 -35.705 1.00 32.41 226 SER A CA 1
ATOM 1812 C C . SER A 1 226 ? -15.634 -33.752 -35.884 1.00 32.41 226 SER A C 1
ATOM 1814 O O . SER A 1 226 ? -16.489 -34.578 -35.597 1.00 32.41 226 SER A O 1
ATOM 1816 N N . LYS A 1 227 ? -15.949 -32.632 -36.564 1.00 33.75 227 LYS A N 1
ATOM 1817 C CA . LYS A 1 227 ? -16.410 -32.567 -37.980 1.00 33.75 227 LYS A CA 1
ATOM 1818 C C . LYS A 1 227 ? -17.109 -31.232 -38.323 1.00 33.75 227 LYS A C 1
ATOM 1820 O O . LYS A 1 227 ? -17.857 -30.669 -37.543 1.00 33.75 227 LYS A O 1
ATOM 1825 N N . ARG A 1 228 ? -16.812 -30.795 -39.553 1.00 37.09 228 ARG A N 1
ATOM 1826 C CA . ARG A 1 228 ? -17.369 -29.727 -40.409 1.00 37.09 228 ARG A CA 1
ATOM 1827 C C . ARG A 1 228 ? -18.842 -29.327 -40.198 1.00 37.09 228 ARG A C 1
ATOM 1829 O O . ARG A 1 228 ? -19.703 -30.196 -40.242 1.00 37.09 228 ARG A O 1
ATOM 1836 N N . SER A 1 229 ? -19.099 -28.018 -40.325 1.00 30.55 229 SER A N 1
ATOM 1837 C CA . SER A 1 229 ? -20.186 -27.465 -41.163 1.00 30.55 229 SER A CA 1
ATOM 1838 C C . SER A 1 229 ? -19.992 -25.958 -41.451 1.00 30.55 229 SER A C 1
ATOM 1840 O O . SER A 1 229 ? -20.116 -25.131 -40.555 1.00 30.55 229 SER A O 1
ATOM 1842 N N . MET A 1 230 ? -19.682 -25.617 -42.709 1.00 38.25 230 MET A N 1
ATOM 1843 C CA . MET A 1 230 ? -20.088 -24.360 -43.397 1.00 38.25 230 MET A CA 1
ATOM 1844 C C . MET A 1 230 ? -21.585 -24.487 -43.801 1.00 38.25 230 MET A C 1
ATOM 1846 O O . MET A 1 230 ? -22.075 -25.611 -43.640 1.00 38.25 230 MET A O 1
ATOM 1850 N N . PRO A 1 231 ? -22.320 -23.511 -44.410 1.00 49.53 231 PRO A N 1
ATOM 1851 C CA . PRO A 1 231 ? -22.008 -22.171 -44.985 1.00 49.53 231 PRO A CA 1
ATOM 1852 C C . PRO A 1 231 ? -23.126 -21.120 -44.594 1.00 49.53 231 PRO A C 1
ATOM 1854 O O . PRO A 1 231 ? -23.734 -21.338 -43.548 1.00 49.53 231 PRO A O 1
ATOM 1857 N N . PRO A 1 232 ? -23.509 -20.048 -45.355 1.00 49.75 232 PRO A N 1
ATOM 1858 C CA . PRO A 1 232 ? -22.935 -19.430 -46.558 1.00 49.75 232 PRO A CA 1
ATOM 1859 C C . PRO A 1 232 ? -22.742 -17.897 -46.537 1.00 49.75 232 PRO A C 1
ATOM 1861 O O . PRO A 1 232 ? -23.212 -17.152 -45.683 1.00 49.75 232 PRO A O 1
ATOM 1864 N N . SER A 1 233 ? -22.035 -17.466 -47.580 1.00 42.47 233 SER A N 1
ATOM 1865 C CA . SER A 1 233 ? -21.746 -16.104 -48.016 1.00 42.47 233 SER A CA 1
ATOM 1866 C C . SER A 1 233 ? -22.922 -15.444 -48.754 1.00 42.47 233 SER A C 1
ATOM 1868 O O . SER A 1 233 ? -23.529 -16.056 -49.629 1.00 42.47 233 SER A O 1
ATOM 1870 N N . LEU A 1 234 ? -23.134 -14.154 -48.495 1.00 39.91 234 LEU A N 1
ATOM 1871 C CA . LEU A 1 234 ? -23.750 -13.158 -49.384 1.00 39.91 234 LEU A CA 1
ATOM 1872 C C . LEU A 1 234 ? -22.777 -11.964 -49.328 1.00 39.91 234 LEU A C 1
ATOM 1874 O O . LEU A 1 234 ? -22.478 -11.476 -48.248 1.00 39.91 234 LEU A O 1
ATOM 1878 N N . GLY A 1 235 ? -22.067 -11.573 -50.384 1.00 30.91 235 GLY A N 1
ATOM 1879 C CA . GLY A 1 235 ? -22.618 -11.113 -51.653 1.00 30.91 235 GLY A CA 1
ATOM 1880 C C . GLY A 1 235 ? -22.710 -9.584 -51.601 1.00 30.91 235 GLY A C 1
ATOM 1881 O O . GLY A 1 235 ? -23.744 -9.054 -51.227 1.00 30.91 235 GLY A O 1
ATOM 1882 N N . GLY A 1 236 ? -21.620 -8.875 -51.921 1.00 32.53 236 GLY A N 1
ATOM 1883 C CA . GLY A 1 236 ? -21.575 -7.409 -51.835 1.00 32.53 236 GLY A CA 1
ATOM 1884 C C . GLY A 1 236 ? -20.285 -6.806 -52.382 1.00 32.53 236 GLY A C 1
ATOM 1885 O O . GLY A 1 236 ? -19.482 -6.244 -51.650 1.00 32.53 236 GLY A O 1
ATOM 1886 N N . ARG A 1 237 ? -20.071 -6.996 -53.682 1.00 35.41 237 ARG A N 1
ATOM 1887 C CA . ARG A 1 237 ? -18.957 -6.503 -54.493 1.00 35.41 237 ARG A CA 1
ATOM 1888 C C . ARG A 1 237 ? -19.269 -5.071 -54.950 1.00 35.41 237 ARG A C 1
ATOM 1890 O O . ARG A 1 237 ? -20.231 -4.897 -55.685 1.00 35.41 237 ARG A O 1
ATOM 1897 N N . MET A 1 238 ? -18.444 -4.090 -54.592 1.00 41.06 238 MET A N 1
ATOM 1898 C CA . MET A 1 238 ? -18.264 -2.846 -55.355 1.00 41.06 238 MET A CA 1
ATOM 1899 C C . MET A 1 238 ? -16.788 -2.451 -55.276 1.00 41.06 238 MET A C 1
ATOM 1901 O O . MET A 1 238 ? -16.287 -1.940 -54.280 1.00 41.06 238 MET A O 1
ATOM 1905 N N . THR A 1 239 ? -16.087 -2.786 -56.347 1.00 41.03 239 THR A N 1
ATOM 1906 C CA . THR A 1 239 ? -14.815 -2.217 -56.784 1.00 41.03 239 THR A CA 1
ATOM 1907 C C . THR A 1 239 ? -15.037 -0.788 -57.290 1.00 41.03 239 THR A C 1
ATOM 1909 O O . THR A 1 239 ? -16.047 -0.558 -57.947 1.00 41.03 239 THR A O 1
ATOM 1912 N N . PHE A 1 240 ? -14.100 0.138 -57.060 1.00 36.09 240 PHE A N 1
ATOM 1913 C CA . PHE A 1 240 ? -13.213 0.706 -58.097 1.00 36.09 240 PHE A CA 1
ATOM 1914 C C . PHE A 1 240 ? -12.525 2.019 -57.660 1.00 36.09 240 PHE A C 1
ATOM 1916 O O . PHE A 1 240 ? -13.183 2.952 -57.221 1.00 36.09 240 PHE A O 1
ATOM 1923 N N . ASN A 1 241 ? -11.204 2.036 -57.904 1.00 36.19 241 ASN A N 1
ATOM 1924 C CA . ASN A 1 241 ? -10.306 3.125 -58.337 1.00 36.19 241 ASN A CA 1
ATOM 1925 C C . ASN A 1 241 ? -10.153 4.387 -57.465 1.00 36.19 241 ASN A C 1
ATOM 1927 O O . ASN A 1 241 ? -11.104 5.115 -57.230 1.00 36.19 241 ASN A O 1
ATOM 1931 N N . LEU A 1 242 ? -8.974 4.676 -56.889 1.00 40.75 242 LEU A N 1
ATOM 1932 C CA . LEU A 1 242 ? -7.706 5.129 -57.511 1.00 40.75 242 LEU A CA 1
ATOM 1933 C C . LEU A 1 242 ? -7.872 6.344 -58.439 1.00 40.75 242 LEU A C 1
ATOM 1935 O O . LEU A 1 242 ? -8.330 6.183 -59.568 1.00 40.75 242 LEU A O 1
ATOM 1939 N N . SER A 1 243 ? -7.348 7.508 -58.031 1.00 44.91 243 SER A N 1
ATOM 1940 C CA . SER A 1 243 ? -6.206 8.128 -58.730 1.00 44.91 243 SER A CA 1
ATOM 1941 C C . SER A 1 243 ? -5.565 9.312 -57.967 1.00 44.91 243 SER A C 1
ATOM 1943 O O . SER A 1 243 ? -6.220 9.896 -57.104 1.00 44.91 243 SER A O 1
ATOM 1945 N N . PRO A 1 244 ? -4.285 9.629 -58.267 1.00 61.59 244 PRO A N 1
ATOM 1946 C CA . PRO A 1 244 ? -3.407 10.588 -57.580 1.00 61.59 244 PRO A CA 1
ATOM 1947 C C . PRO A 1 244 ? -3.259 11.921 -58.346 1.00 61.59 244 PRO A C 1
ATOM 1949 O O . PRO A 1 244 ? -3.461 11.934 -59.556 1.00 61.59 244 PRO A O 1
ATOM 1952 N N . VAL A 1 245 ? -2.838 13.013 -57.690 1.00 43.34 245 VAL A N 1
ATOM 1953 C CA . VAL A 1 245 ? -2.483 14.313 -58.325 1.00 43.34 245 VAL A CA 1
ATOM 1954 C C . VAL A 1 245 ? -1.466 15.041 -57.409 1.00 43.34 245 VAL A C 1
ATOM 1956 O O . VAL A 1 245 ? -1.822 15.332 -56.272 1.00 43.34 245 VAL A O 1
ATOM 1959 N N . THR A 1 246 ? -0.148 14.954 -57.659 1.00 51.72 246 THR A N 1
ATOM 1960 C CA . THR A 1 246 ? 0.804 15.831 -58.414 1.00 51.72 246 THR A CA 1
ATOM 1961 C C . THR A 1 246 ? 1.398 17.029 -57.656 1.00 51.72 246 THR A C 1
ATOM 1963 O O . THR A 1 246 ? 0.739 17.670 -56.847 1.00 51.72 246 THR A O 1
ATOM 1966 N N . ASP A 1 247 ? 2.668 17.280 -57.990 1.00 45.59 247 ASP A N 1
ATOM 1967 C CA . ASP A 1 247 ? 3.642 18.252 -57.477 1.00 45.59 247 ASP A CA 1
ATOM 1968 C C . ASP A 1 247 ? 3.320 19.756 -57.633 1.00 45.59 247 ASP A C 1
ATOM 1970 O O . ASP A 1 247 ? 2.636 20.156 -58.575 1.00 45.59 247 ASP A O 1
ATOM 1974 N N . SER A 1 248 ? 4.015 20.531 -56.775 1.00 41.44 248 SER A N 1
ATOM 1975 C CA . SER A 1 248 ? 4.651 21.862 -56.961 1.00 41.44 248 SER A CA 1
ATOM 1976 C C . SER A 1 248 ? 3.777 23.109 -57.206 1.00 41.44 248 SER A C 1
ATOM 1978 O O . SER A 1 248 ? 2.629 22.990 -57.630 1.00 41.44 248 SER A O 1
ATOM 1980 N N . PRO A 1 249 ? 4.262 24.333 -56.882 1.00 58.50 249 PRO A N 1
ATOM 1981 C CA . PRO A 1 249 ? 5.625 24.875 -57.047 1.00 58.50 249 PRO A CA 1
ATOM 1982 C C . PRO A 1 249 ? 6.566 24.658 -55.863 1.00 58.50 249 PRO A C 1
ATOM 1984 O O . PRO A 1 249 ? 6.209 25.048 -54.730 1.00 58.50 249 PRO A O 1
#

Mean predicted aligned error: 16.8 Å

pLDDT: mean 73.22, std 23.7, range [30.55, 97.62]

Solvent-accessible surface area (backbone atoms only — not comparable to full-atom values): 15684 Å² total; per-residue (Å²): 114,69,69,62,56,54,49,41,53,48,53,52,48,53,46,49,55,60,64,70,58,56,64,58,52,66,77,60,58,61,76,84,45,53,78,61,80,74,52,44,68,68,57,52,52,53,51,51,51,52,52,52,52,50,49,52,52,50,49,64,55,67,76,43,100,58,82,68,53,53,67,60,52,52,49,43,53,53,50,51,53,57,50,52,58,49,48,58,55,50,47,52,47,21,58,41,47,54,36,50,54,53,27,54,53,30,48,49,55,34,48,51,46,55,70,73,35,59,86,67,57,37,77,83,69,38,51,65,43,47,52,51,26,51,52,40,48,50,52,40,56,61,55,35,66,88,51,54,85,42,46,39,53,48,44,51,52,51,53,53,50,50,54,49,51,56,52,51,50,56,53,48,56,41,65,59,69,66,75,82,81,92,75,76,91,78,85,87,88,83,88,82,84,86,83,86,79,83,78,79,81,80,82,79,78,73,84,71,74,68,72,74,68,71,75,78,82,81,75,84,85,85,83,85,85,90,83,89,82,86,88,86,87,82,89,85,88,82,86,82,79,90,88,87,85,87,83,84,137

Radius of gyration: 32.56 Å; Cα contacts (8 Å, |Δi|>4): 146; chains: 1; bound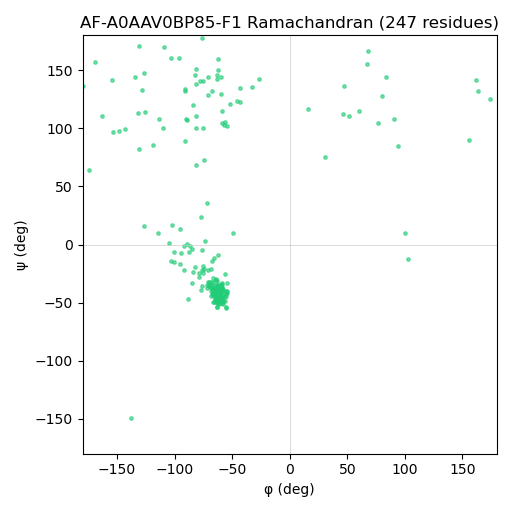ing box: 83×61×102 Å

Foldseek 3Di:
DVVLVVLVVLLVVLLVLLVVLPLVCLLVVPLVDLPDDHDAPVNLVVLVVSLVVSVVSLVVSVPDPHPPCVVSSVVSVVSSVVSVVSSVVSVLRHVLVVLLVQLVVLLVVLVVLLVPDPQPRSVVRNVVSLVSNVVSLVVSVVSCPVVVVRSNSVVSNVVSVVSNVVSVVSVVCSVVVVPDDPDDDDDDDDDDDDDDDDDDDDPPPDPPVPVVPPPPPDDDDDDDDDDDDDDDDDDDDDDDDDDDDDDDD

Sequence (249 aa):
MRLRKTHLKRVLRVFGQLNDLDLRSWIDKDSKTQHSPLPTQSNLVNAISTLEDLKRELNDLGDSDHSAGMELIAECWQGLSNRRDTVVMLKSFVDFSELIVECDLSFSRLLDKLDELPVGKRDEGVGEPRIRAFKVLTRLREASTSINQDPRIKYQIKRLNQTWEELCEMIKDCSESSSELPYRQTQNPQNSRIPVYSRSGLKSRSLMDLENSISSLNTPLPSKSSKRSMPPSLGGRMTFNLSPVTDSP

Nearest PDB structures (foldseek):
  5j4o-assembly1_A  TM=5.002E-01  e=2.360E-01  Homo sapiens
  1dow-assembly1_A  TM=3.835E-01  e=7.646E-01  Mus musculus